Protein AF-A0A161MFR4-F1 (afdb_monomer_lite)

Secondary structure (DSSP, 8-state):
-HHHHHHHHHHHHHHHHHHHHHHHHHHHHHHHHHHHHHHHHHHHHHHHHHHHHS---TTHHHHHHHHHHHHHHHHHHHHHHHHHHHHH-GGG------SSTT--GGGEEEEGGGS---S-GGGHHHHHHHHGGGGGPEEESSHHHHHHHHHHS--SS---EEETTT---PPPPHHHHHHHHHHH-

Organism: Triatoma infestans (NCBI:txid30076)

Radius of gyration: 45.09 Å; chains: 1; bounding box: 104×31×127 Å

Sequence (185 aa):
EIKQFQIQIKHSKTELDTKLPLLKKTEIAFEKDRSDLQAKEAELKTLQESFSKISYKDGAIEELQEQSRLLSQQARKCSDEVNNFEYRYPQLQFHYKDPEPNFDQSKVRGLLCKLFTVKDQRFARALETAAGGKLFNVVTENEHISSKLIERGQLLRRTTFAPMNKIQGSKMHSKIIKTAEQLVG

pLDDT: mean 91.04, std 6.34, range [62.5, 97.69]

Structure (mmCIF, N/CA/C/O backbone):
data_AF-A0A161MFR4-F1
#
_entry.id   AF-A0A161MFR4-F1
#
loop_
_atom_site.group_PDB
_atom_site.id
_atom_site.type_symbol
_atom_site.label_atom_id
_atom_site.label_alt_id
_atom_site.label_comp_id
_atom_site.label_asym_id
_atom_site.label_entity_id
_atom_site.label_seq_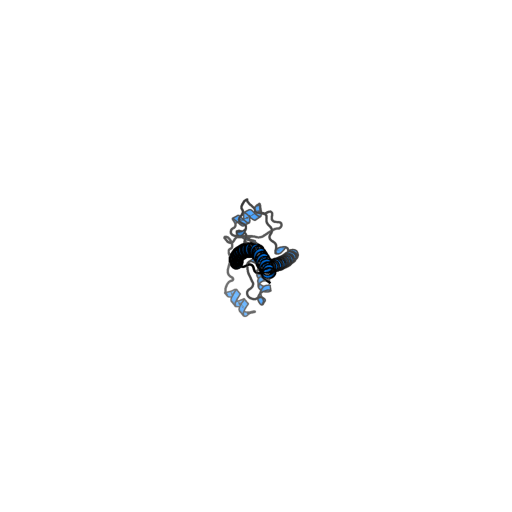id
_atom_site.pdbx_PDB_ins_code
_atom_site.Cartn_x
_atom_site.Cartn_y
_atom_site.Cartn_z
_atom_site.occupancy
_atom_site.B_iso_or_equiv
_atom_site.auth_seq_id
_atom_site.auth_comp_id
_atom_site.auth_asym_id
_atom_site.auth_atom_id
_atom_site.pdbx_PDB_model_num
ATOM 1 N N . GLU A 1 1 ? -77.560 -2.919 84.655 1.00 62.88 1 GLU A N 1
ATOM 2 C CA . GLU A 1 1 ? -77.475 -2.318 83.304 1.00 62.88 1 GLU A CA 1
ATOM 3 C C . GLU A 1 1 ? -76.506 -1.132 83.224 1.00 62.88 1 GLU A C 1
ATOM 5 O O . GLU A 1 1 ? -75.519 -1.246 82.511 1.00 62.88 1 GLU A O 1
ATOM 10 N N . ILE A 1 2 ? -76.659 -0.055 84.010 1.00 74.00 2 ILE A N 1
ATOM 11 C CA . ILE A 1 2 ? -75.777 1.143 83.947 1.00 74.00 2 ILE A CA 1
ATOM 12 C C . ILE A 1 2 ? -74.271 0.827 84.097 1.00 74.00 2 ILE A C 1
ATOM 14 O O . ILE A 1 2 ? -73.448 1.338 83.339 1.00 74.00 2 ILE A O 1
ATOM 18 N N . LYS A 1 3 ? -73.892 -0.058 85.033 1.00 73.44 3 LYS A N 1
ATOM 19 C CA . LYS A 1 3 ? -72.484 -0.461 85.235 1.00 73.44 3 LYS A CA 1
ATOM 20 C C . LYS A 1 3 ? -71.878 -1.185 84.025 1.00 73.44 3 LYS A C 1
ATOM 22 O O . LYS A 1 3 ? -70.691 -1.041 83.761 1.00 73.44 3 LYS A O 1
ATOM 27 N N . GLN A 1 4 ? -72.684 -1.945 83.286 1.00 75.88 4 GLN A N 1
ATOM 28 C CA . GLN A 1 4 ? -72.234 -2.709 82.120 1.00 75.88 4 GLN A CA 1
ATOM 29 C C . GLN A 1 4 ? -71.953 -1.775 80.936 1.00 75.88 4 GLN A C 1
ATOM 31 O O . GLN A 1 4 ? -70.906 -1.887 80.301 1.00 75.88 4 GLN A O 1
ATOM 36 N N . PHE A 1 5 ? -72.811 -0.769 80.736 1.00 79.06 5 PHE A N 1
ATOM 37 C CA . PHE A 1 5 ? -72.572 0.305 79.770 1.00 79.06 5 PHE A CA 1
ATOM 38 C C . PHE A 1 5 ? -71.361 1.173 80.139 1.00 79.06 5 PHE A C 1
ATOM 40 O O . PHE A 1 5 ? -70.579 1.529 79.264 1.00 79.06 5 PHE A O 1
ATOM 47 N N . GLN A 1 6 ? -71.132 1.459 81.426 1.00 78.81 6 GLN A N 1
ATOM 48 C CA . GLN A 1 6 ? -69.923 2.170 81.869 1.00 78.81 6 GLN A CA 1
ATOM 49 C C . GLN A 1 6 ? -68.631 1.411 81.542 1.00 78.81 6 GLN A C 1
ATOM 51 O O . GLN A 1 6 ? -67.653 2.040 81.143 1.00 78.81 6 GLN A O 1
ATOM 56 N N . ILE A 1 7 ? -68.617 0.083 81.686 1.00 82.69 7 ILE A N 1
ATOM 57 C CA . ILE A 1 7 ? -67.453 -0.751 81.349 1.00 82.69 7 ILE A CA 1
ATOM 58 C C . ILE A 1 7 ? -67.209 -0.757 79.834 1.00 82.69 7 ILE A C 1
ATOM 60 O O . ILE A 1 7 ? -66.070 -0.559 79.416 1.00 82.69 7 ILE A O 1
ATOM 64 N N . GLN A 1 8 ? -68.259 -0.899 79.018 1.00 82.56 8 GLN A N 1
ATOM 65 C CA . GLN A 1 8 ? -68.155 -0.811 77.554 1.00 82.56 8 GLN A CA 1
ATOM 66 C C . GLN A 1 8 ? -67.647 0.555 77.092 1.00 82.56 8 GLN A C 1
ATOM 68 O O . GLN A 1 8 ? -66.711 0.615 76.304 1.00 82.56 8 GLN A O 1
ATOM 73 N N . ILE A 1 9 ? -68.190 1.648 77.637 1.00 83.94 9 ILE A N 1
ATOM 74 C CA . ILE A 1 9 ? -67.720 3.002 77.321 1.00 83.94 9 ILE A CA 1
ATOM 75 C C . ILE A 1 9 ? -66.243 3.144 77.685 1.00 83.94 9 ILE A C 1
ATOM 77 O O . ILE A 1 9 ? -65.480 3.683 76.892 1.00 83.94 9 ILE A O 1
ATOM 81 N N . LYS A 1 10 ? -65.813 2.639 78.850 1.00 85.94 10 LYS A N 1
ATOM 82 C CA . LYS A 1 10 ? -64.403 2.695 79.266 1.00 85.94 10 LYS A CA 1
ATOM 83 C C . LYS A 1 10 ? -63.502 1.907 78.314 1.00 85.94 10 LYS A C 1
ATOM 85 O O . LYS A 1 10 ? -62.467 2.428 77.919 1.00 85.94 10 LYS A O 1
ATOM 90 N N . HIS A 1 11 ? -63.920 0.702 77.925 1.00 84.94 11 HIS A N 1
ATOM 91 C CA . HIS A 1 11 ? -63.189 -0.157 76.997 1.00 84.94 11 HIS A CA 1
ATOM 92 C C . HIS A 1 11 ? -63.069 0.477 75.606 1.00 84.94 11 HIS A C 1
ATOM 94 O O . HIS A 1 11 ? -61.959 0.629 75.099 1.00 84.94 11 HIS A O 1
ATOM 100 N N . SER A 1 12 ? -64.177 0.966 75.044 1.00 81.44 12 SER A N 1
ATOM 101 C CA . SER A 1 12 ? -64.172 1.670 73.760 1.00 81.44 12 SER A CA 1
ATOM 102 C C . SER A 1 12 ? -63.347 2.955 73.808 1.00 81.44 12 SER A C 1
ATOM 104 O O . SER A 1 12 ? -62.668 3.268 72.839 1.00 81.44 12 SER A O 1
ATOM 106 N N . LYS A 1 13 ? -63.332 3.683 74.935 1.00 86.94 13 LYS A N 1
ATOM 107 C CA . LYS A 1 13 ? -62.478 4.871 75.102 1.00 86.94 13 LYS A CA 1
ATOM 108 C C . LYS A 1 13 ? -60.995 4.503 75.122 1.00 86.94 13 LYS A C 1
ATOM 110 O O . LYS A 1 13 ? -60.211 5.148 74.441 1.00 86.94 13 LYS A O 1
ATOM 115 N N . THR A 1 14 ? -60.620 3.432 75.826 1.00 85.50 14 THR A N 1
ATOM 116 C CA . THR A 1 14 ? -59.234 2.932 75.830 1.00 85.50 14 THR A CA 1
ATOM 117 C C . THR A 1 14 ? -58.797 2.376 74.473 1.00 85.50 14 THR A C 1
ATOM 119 O O . THR A 1 14 ? -57.649 2.562 74.071 1.00 85.50 14 THR A O 1
ATOM 122 N N . GLU A 1 15 ? -59.698 1.735 73.724 1.00 83.56 15 GLU A N 1
ATOM 123 C CA . GLU A 1 15 ? -59.420 1.329 72.344 1.00 83.56 15 GLU A CA 1
ATOM 124 C C . GLU A 1 15 ? -59.266 2.540 71.421 1.00 83.56 15 GLU A C 1
ATOM 126 O O . GLU A 1 15 ? -58.366 2.562 70.585 1.00 83.56 15 GLU A O 1
ATOM 131 N N . LEU A 1 16 ? -60.083 3.581 71.599 1.00 85.12 16 LEU A N 1
ATOM 132 C CA . LEU A 1 16 ? -59.967 4.819 70.831 1.00 85.12 16 LEU A CA 1
ATOM 133 C C . LEU A 1 16 ? -58.631 5.527 71.112 1.00 85.12 16 LEU A C 1
ATOM 135 O O . LEU A 1 16 ? -57.926 5.900 70.175 1.00 85.12 16 LEU A O 1
ATOM 139 N N . ASP A 1 17 ? -58.254 5.640 72.389 1.00 85.69 17 ASP A N 1
ATOM 140 C CA . ASP A 1 17 ? -57.010 6.279 72.840 1.00 85.69 17 ASP A CA 1
ATOM 141 C C . ASP A 1 17 ? -55.754 5.522 72.380 1.00 85.69 17 ASP A C 1
ATOM 143 O O . ASP A 1 17 ? -54.693 6.124 72.228 1.00 85.69 17 ASP A O 1
ATOM 147 N N . THR A 1 18 ? -55.856 4.217 72.111 1.00 85.44 18 THR A N 1
ATOM 148 C CA . THR A 1 18 ? -54.748 3.411 71.569 1.00 85.44 18 THR A CA 1
ATOM 149 C C . THR A 1 18 ? -54.721 3.399 70.039 1.00 85.44 18 THR A C 1
ATOM 151 O O . THR A 1 18 ? -53.647 3.509 69.444 1.00 85.44 18 THR A O 1
ATOM 154 N N . LYS A 1 19 ? -55.881 3.320 69.376 1.00 85.31 19 LYS A N 1
ATOM 155 C CA . LYS A 1 19 ? -55.995 3.285 67.907 1.00 85.31 19 LYS A CA 1
ATOM 156 C C . LYS A 1 19 ? -55.692 4.637 67.258 1.00 85.31 19 LYS A C 1
ATOM 158 O O . LYS A 1 19 ? -54.999 4.657 66.246 1.00 85.31 19 LYS A O 1
ATOM 163 N N . LEU A 1 20 ? -56.140 5.758 67.832 1.00 85.81 20 LEU A N 1
ATOM 164 C CA . LEU A 1 20 ? -55.896 7.109 67.298 1.00 85.81 20 LEU A CA 1
ATOM 165 C C . LEU A 1 20 ? -54.406 7.450 67.089 1.00 85.81 20 LEU A C 1
ATOM 167 O O . LEU A 1 20 ? -54.047 7.880 65.992 1.00 85.81 20 LEU A O 1
ATOM 171 N N . PRO A 1 21 ? -53.507 7.275 68.079 1.00 87.19 21 PRO A N 1
ATOM 172 C CA . PRO A 1 21 ? -52.088 7.564 67.890 1.00 87.19 21 PRO A CA 1
ATOM 173 C C . PRO A 1 21 ? -51.402 6.571 66.946 1.00 87.19 21 PRO A C 1
ATOM 175 O O . PRO A 1 21 ? -50.463 6.959 66.256 1.00 87.19 21 PRO A O 1
ATOM 178 N N . LEU A 1 22 ? -51.861 5.314 66.878 1.00 85.50 22 LEU A N 1
ATOM 179 C CA . LEU A 1 22 ? -51.371 4.348 65.889 1.00 85.50 22 LEU A CA 1
ATOM 180 C C . LEU A 1 22 ? -51.728 4.778 64.464 1.00 85.50 22 LEU A C 1
ATOM 182 O O . LEU A 1 22 ? -50.863 4.717 63.594 1.00 85.50 22 LEU A O 1
ATOM 186 N N . LEU A 1 23 ? -52.955 5.264 64.254 1.00 86.38 23 LEU A N 1
ATOM 187 C CA . LEU A 1 23 ? -53.439 5.768 62.967 1.00 86.38 23 LEU A CA 1
ATOM 188 C C . LEU A 1 23 ? -52.625 6.990 62.521 1.00 86.38 23 LEU A C 1
ATOM 190 O O . LEU A 1 23 ? -52.091 7.000 61.420 1.00 86.38 23 LEU A O 1
ATOM 194 N N . LYS A 1 24 ? -52.387 7.949 63.425 1.00 87.50 24 LYS A N 1
ATOM 195 C CA . LYS A 1 24 ? -51.513 9.104 63.146 1.00 87.50 24 LYS A CA 1
ATOM 196 C C . LYS A 1 24 ? -50.068 8.701 62.834 1.00 87.50 24 LYS A C 1
ATOM 198 O O . LYS A 1 24 ? -49.450 9.269 61.944 1.00 87.50 24 LYS 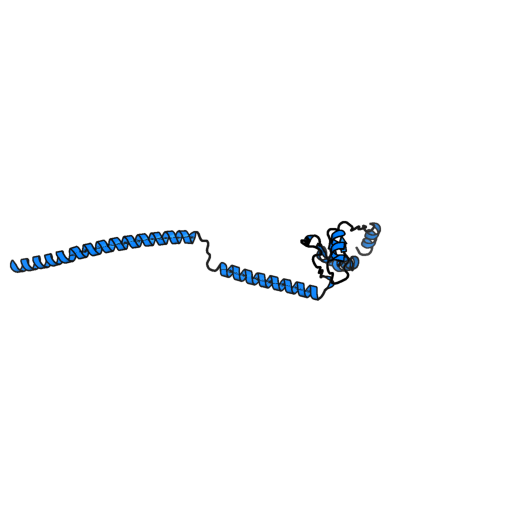A O 1
ATOM 203 N N . LYS A 1 25 ? -49.508 7.717 63.550 1.00 88.25 25 LYS A N 1
ATOM 204 C CA . LYS A 1 25 ? -48.155 7.202 63.263 1.00 88.25 25 LYS A CA 1
ATOM 205 C C . LYS A 1 25 ? -48.072 6.523 61.897 1.00 88.25 25 LYS A C 1
ATOM 207 O O . LYS A 1 25 ? -47.062 6.676 61.219 1.00 88.25 25 LYS A O 1
ATOM 212 N N . THR A 1 26 ? -49.106 5.777 61.509 1.00 86.31 26 THR A N 1
ATOM 213 C CA . THR A 1 26 ? -49.163 5.131 60.189 1.00 86.31 26 THR A CA 1
ATOM 214 C C . THR A 1 26 ? -49.374 6.144 59.073 1.00 86.31 26 THR A C 1
ATOM 216 O O . THR A 1 26 ? -48.747 6.006 58.034 1.00 86.31 26 THR A O 1
ATOM 219 N N . GLU A 1 27 ? -50.167 7.190 59.299 1.00 88.19 27 GLU A N 1
ATOM 220 C CA . GLU A 1 27 ? -50.374 8.287 58.347 1.00 88.19 27 GLU A CA 1
ATOM 221 C C . GLU A 1 27 ? -49.068 9.053 58.069 1.00 88.19 27 GLU A C 1
ATOM 223 O O . GLU A 1 27 ? -48.687 9.208 56.912 1.00 88.19 27 GLU A O 1
ATOM 228 N N . ILE A 1 28 ? -48.304 9.394 59.116 1.00 89.56 28 ILE A N 1
ATOM 229 C CA . ILE A 1 28 ? -46.977 10.028 58.983 1.00 89.56 28 ILE A CA 1
ATOM 230 C C . ILE A 1 28 ? -45.983 9.111 58.252 1.00 89.56 28 ILE A C 1
ATOM 232 O O . ILE A 1 28 ? -45.201 9.573 57.421 1.00 89.56 28 ILE A O 1
ATOM 236 N N . ALA A 1 29 ? -45.987 7.809 58.561 1.00 88.81 29 ALA A N 1
ATOM 237 C CA . ALA A 1 29 ? -45.133 6.843 57.870 1.00 88.81 29 ALA A CA 1
ATOM 238 C C . ALA A 1 29 ? -45.502 6.738 56.382 1.00 88.81 29 ALA A C 1
ATOM 240 O O . ALA A 1 29 ? -44.621 6.754 55.532 1.00 88.81 29 ALA A O 1
ATOM 241 N N . PHE A 1 30 ? -46.798 6.724 56.068 1.00 91.81 30 PHE A N 1
ATOM 242 C CA . PHE A 1 30 ? -47.296 6.658 54.699 1.00 91.81 30 PHE A CA 1
ATOM 243 C C . PHE A 1 30 ? -46.970 7.923 53.894 1.00 91.81 30 PHE A C 1
ATOM 245 O O . PHE A 1 30 ? -46.593 7.835 52.728 1.00 91.81 30 PHE A O 1
ATOM 252 N N . GLU A 1 31 ? -47.071 9.109 54.503 1.00 92.00 31 GLU A N 1
ATOM 253 C CA . GLU A 1 31 ? -46.647 10.365 53.871 1.00 92.00 31 GLU A CA 1
ATOM 254 C C . GLU A 1 31 ? -45.145 10.383 53.585 1.00 92.00 31 GLU A C 1
ATOM 256 O O . GLU A 1 31 ? -44.730 10.827 52.510 1.00 92.00 31 GLU A O 1
ATOM 261 N N . LYS A 1 32 ? -44.334 9.850 54.504 1.00 93.19 32 LYS A N 1
ATOM 262 C CA . LYS A 1 32 ? -42.894 9.704 54.293 1.00 93.19 32 LYS A CA 1
ATOM 263 C C . LYS A 1 32 ? -42.588 8.735 53.149 1.00 93.19 32 LYS A C 1
ATOM 265 O O . LYS A 1 32 ? -41.872 9.116 52.228 1.00 93.19 32 LYS A O 1
ATOM 270 N N . ASP A 1 33 ? -43.178 7.543 53.162 1.00 92.12 33 ASP A N 1
ATOM 271 C CA . ASP A 1 33 ? -42.979 6.535 52.114 1.00 92.12 33 ASP A CA 1
ATOM 272 C C . ASP A 1 33 ? -43.416 7.064 50.739 1.00 92.12 33 ASP A C 1
ATOM 274 O O . ASP A 1 33 ? -42.753 6.832 49.729 1.00 92.12 33 ASP A O 1
ATOM 278 N N . ARG A 1 34 ? -44.504 7.843 50.691 1.00 94.19 34 ARG A N 1
ATOM 279 C CA . ARG A 1 34 ? -44.970 8.505 49.467 1.00 94.19 34 ARG A CA 1
ATOM 280 C C . ARG A 1 34 ? -43.985 9.561 48.966 1.00 94.19 34 ARG A C 1
ATOM 282 O O . ARG A 1 34 ? -43.761 9.650 47.758 1.00 94.19 34 ARG A O 1
ATOM 289 N N . SER A 1 35 ? -43.415 10.356 49.869 1.00 93.81 35 SER A N 1
ATOM 290 C CA . SER A 1 35 ? -42.386 11.342 49.527 1.00 93.81 35 SER A CA 1
ATOM 291 C C . SER A 1 35 ? -41.119 10.660 49.002 1.00 93.81 35 SER A C 1
ATOM 293 O O . SER A 1 35 ? -40.560 11.093 47.994 1.00 93.81 35 SER A O 1
ATOM 295 N N . ASP A 1 36 ? -40.690 9.574 49.646 1.00 93.31 36 ASP A N 1
ATOM 296 C CA . ASP A 1 36 ? -39.514 8.803 49.241 1.00 93.31 36 ASP A CA 1
ATOM 297 C C . ASP A 1 36 ? -39.733 8.135 47.872 1.00 93.31 36 ASP A C 1
ATOM 299 O O . ASP A 1 36 ? -38.843 8.169 47.019 1.00 93.31 36 ASP A O 1
ATOM 303 N N . LEU A 1 37 ? -40.937 7.610 47.609 1.00 93.81 37 LEU A N 1
ATOM 304 C CA . LEU A 1 37 ? -41.315 7.063 46.303 1.00 93.81 37 LEU A CA 1
ATOM 305 C C . LEU A 1 37 ? -41.233 8.131 45.202 1.00 93.81 37 LEU A C 1
ATOM 307 O O . LEU A 1 37 ? -40.598 7.896 44.177 1.00 93.81 37 LEU A O 1
ATOM 311 N N . GLN A 1 38 ? -41.806 9.320 45.426 1.00 94.75 38 GLN A N 1
ATOM 312 C CA . GLN A 1 38 ? -41.745 10.417 44.452 1.00 94.75 38 GLN A CA 1
ATOM 313 C C . GLN A 1 38 ? -40.309 10.874 44.177 1.00 94.75 38 GLN A C 1
ATOM 315 O O . GLN A 1 38 ? -39.955 11.130 43.024 1.00 94.75 38 GLN A O 1
ATOM 320 N N . ALA A 1 39 ? -39.470 10.958 45.213 1.00 94.62 39 ALA A N 1
ATOM 321 C CA . ALA A 1 39 ? -38.059 11.290 45.047 1.00 94.62 39 ALA A CA 1
ATOM 322 C C . ALA A 1 39 ? -37.337 10.233 44.195 1.00 94.62 39 ALA A C 1
ATOM 324 O O . ALA A 1 39 ? -36.608 10.578 43.264 1.00 94.62 39 ALA A O 1
ATOM 325 N N . LYS A 1 40 ? -37.592 8.943 44.455 1.00 94.06 40 LYS A N 1
ATOM 326 C CA . LYS A 1 40 ? -36.999 7.839 43.689 1.00 94.06 40 LYS A CA 1
ATOM 327 C C . LYS A 1 40 ? -37.493 7.785 42.248 1.00 94.06 40 LYS A C 1
ATOM 329 O O . LYS A 1 40 ? -36.689 7.532 41.357 1.00 94.06 40 LYS A O 1
ATOM 334 N N . GLU A 1 41 ? -38.765 8.072 41.993 1.00 95.00 41 GLU A N 1
ATOM 335 C CA . GLU A 1 41 ? -39.310 8.177 40.635 1.00 95.00 41 GLU A CA 1
ATOM 336 C C . GLU A 1 41 ? -38.682 9.343 39.854 1.00 95.00 41 GLU A C 1
ATOM 338 O O . GLU A 1 41 ? -38.338 9.187 38.681 1.00 95.00 41 GLU A O 1
ATOM 343 N N . ALA A 1 42 ? -38.470 10.496 40.500 1.00 93.75 42 ALA A N 1
ATOM 344 C CA . ALA A 1 42 ? -37.791 11.638 39.886 1.00 93.75 42 ALA A CA 1
ATOM 345 C C . ALA A 1 42 ? -36.313 11.333 39.568 1.00 93.75 42 ALA A C 1
ATOM 347 O O . ALA A 1 42 ? -35.832 11.652 38.476 1.00 93.75 42 ALA A O 1
ATOM 348 N N . GLU A 1 43 ? -35.600 10.663 40.479 1.00 93.75 43 GLU A N 1
ATOM 349 C CA . GLU A 1 43 ? -34.241 10.159 40.235 1.00 93.75 43 GLU A CA 1
ATOM 350 C C . GLU A 1 43 ? -34.213 9.162 39.067 1.00 93.75 43 GLU A C 1
ATOM 352 O O . GLU A 1 43 ? -33.371 9.273 38.179 1.00 93.75 43 GLU A O 1
ATOM 357 N N . LEU A 1 44 ? -35.169 8.230 39.006 1.00 92.88 44 LEU A N 1
ATOM 358 C CA . LEU A 1 44 ? -35.258 7.258 37.914 1.00 92.88 44 LEU A CA 1
ATOM 359 C C . LEU A 1 44 ? -35.473 7.943 36.564 1.00 92.88 44 LEU A C 1
ATOM 361 O O . LEU A 1 44 ? -34.826 7.591 35.578 1.00 92.88 44 LEU A O 1
ATOM 365 N N . LYS A 1 45 ? -36.353 8.947 36.530 1.00 92.50 45 LYS A N 1
ATOM 366 C CA . LYS A 1 45 ? -36.654 9.700 35.314 1.00 92.50 45 LYS A CA 1
ATOM 367 C C . LYS A 1 45 ? -35.447 10.502 34.829 1.00 92.50 45 LYS A C 1
ATOM 369 O O . LYS A 1 45 ? -35.114 10.437 33.648 1.00 92.50 45 LYS A O 1
ATOM 374 N N . THR A 1 46 ? -34.754 11.205 35.726 1.00 91.19 46 THR A N 1
ATOM 375 C CA . THR A 1 46 ? -33.525 11.939 35.368 1.00 91.19 46 THR A CA 1
ATOM 376 C C . THR A 1 46 ? -32.423 10.993 34.890 1.00 91.19 46 THR A C 1
ATOM 378 O O . THR A 1 46 ? -31.739 11.292 33.909 1.00 91.19 46 THR A O 1
ATOM 381 N N . LEU A 1 47 ? -32.297 9.815 35.510 1.00 87.69 47 LEU A N 1
ATOM 382 C CA . LEU A 1 47 ? -31.350 8.793 35.079 1.00 87.69 47 LEU A CA 1
ATOM 383 C C . LEU A 1 47 ? -31.718 8.235 33.695 1.00 87.69 47 LEU A C 1
ATOM 385 O O . LEU A 1 47 ? -30.844 8.163 32.834 1.00 87.69 47 LEU A O 1
ATOM 389 N N . GLN A 1 48 ? -32.992 7.930 33.433 1.00 86.12 48 GLN A N 1
ATOM 390 C CA . GLN A 1 48 ? -33.473 7.507 32.110 1.00 86.12 48 GLN A CA 1
ATOM 391 C C . GLN A 1 48 ? -33.244 8.571 31.032 1.00 86.12 48 GLN A C 1
ATOM 393 O O . GLN A 1 48 ? -32.816 8.233 29.931 1.00 86.12 48 GLN A O 1
ATOM 398 N N . GLU A 1 49 ? -33.479 9.849 31.333 1.00 86.56 49 GLU A N 1
ATOM 399 C CA . GLU A 1 49 ? -33.192 10.960 30.416 1.00 86.56 49 GLU A CA 1
ATOM 400 C C . GLU A 1 49 ? -31.688 11.127 30.156 1.00 86.56 49 GLU A C 1
ATOM 402 O O . GLU A 1 49 ? -31.283 11.508 29.058 1.00 86.56 49 GLU A O 1
ATOM 407 N N . SER A 1 50 ? -30.837 10.848 31.147 1.00 85.50 50 SER A N 1
ATOM 408 C CA . SER A 1 50 ? -29.386 10.827 30.940 1.00 85.50 50 SER A CA 1
ATOM 409 C C . SER A 1 50 ? -28.942 9.622 30.104 1.00 85.50 50 SER A C 1
ATOM 411 O O . SER A 1 50 ? -28.087 9.772 29.235 1.00 85.50 50 SER A O 1
ATOM 413 N N . PHE A 1 51 ? -29.574 8.461 30.293 1.00 79.44 51 PHE A N 1
ATOM 414 C CA . PHE A 1 51 ? -29.292 7.243 29.536 1.00 79.44 51 PHE A CA 1
ATOM 415 C C . PHE A 1 51 ? -29.755 7.342 28.083 1.00 79.44 51 PHE A C 1
ATOM 417 O O . PHE A 1 51 ? -29.038 6.904 27.196 1.00 79.44 51 PHE A O 1
ATOM 424 N N . SER A 1 52 ? -30.906 7.962 27.813 1.00 78.38 52 SER A N 1
ATOM 425 C CA . SER A 1 52 ? -31.408 8.145 26.444 1.00 78.38 52 SER A CA 1
ATOM 426 C C . SER A 1 52 ? -30.557 9.112 25.615 1.00 78.38 52 SER A C 1
ATOM 428 O O . SER A 1 52 ? -30.508 8.996 24.392 1.00 78.38 52 SER A O 1
ATOM 430 N N . LYS A 1 53 ? -29.837 10.038 26.267 1.00 81.38 53 LYS A N 1
ATOM 431 C CA . LYS A 1 53 ? -28.821 10.885 25.617 1.00 81.38 53 LYS A CA 1
ATOM 432 C C . LYS A 1 53 ? -27.575 10.096 25.216 1.00 81.38 53 LYS A C 1
ATOM 434 O O . LYS A 1 53 ? -26.874 10.505 24.293 1.00 81.38 53 LYS A O 1
ATOM 439 N N . ILE A 1 54 ? -27.286 8.984 25.889 1.00 78.56 54 ILE A N 1
ATOM 440 C CA . ILE A 1 54 ? -26.179 8.100 25.538 1.00 78.56 54 ILE A CA 1
ATOM 441 C C . ILE A 1 54 ? -26.698 7.135 24.471 1.00 78.56 54 ILE A C 1
ATOM 443 O O . ILE A 1 54 ? -27.485 6.236 24.745 1.00 78.56 54 ILE A O 1
ATOM 447 N N . SER A 1 55 ? -26.242 7.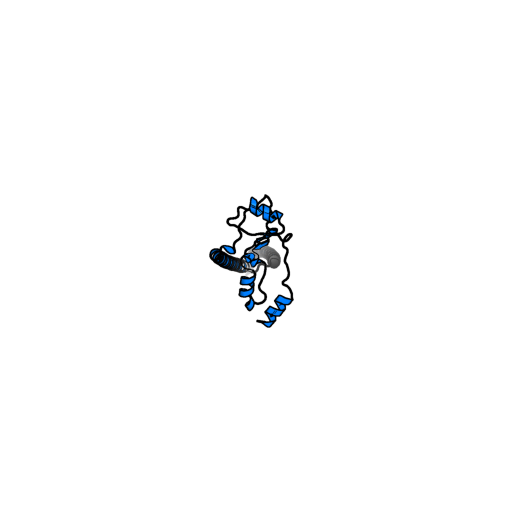300 23.231 1.00 69.19 55 SER A N 1
ATOM 448 C CA . SER A 1 55 ? -26.558 6.389 22.120 1.00 69.19 55 SER A CA 1
ATOM 449 C C . SER A 1 55 ? -25.787 5.064 22.229 1.00 69.19 55 SER A C 1
ATOM 451 O O . SER A 1 55 ? -25.099 4.653 21.298 1.00 69.19 55 SER A O 1
ATOM 453 N N . TYR A 1 56 ? -25.844 4.414 23.392 1.00 74.44 56 TYR A N 1
ATOM 454 C CA . TYR A 1 56 ? -25.253 3.102 23.608 1.00 74.44 56 TYR A CA 1
ATOM 455 C C . TYR A 1 56 ? -26.181 2.042 23.020 1.00 74.44 56 TYR A C 1
ATOM 457 O O . TYR A 1 56 ? -27.311 1.860 23.473 1.00 74.44 56 TYR A O 1
ATOM 465 N N . LYS A 1 57 ? -25.698 1.353 21.990 1.00 77.00 57 LYS A N 1
ATOM 466 C CA . LYS A 1 57 ? -26.337 0.158 21.448 1.00 77.00 57 LYS A CA 1
ATOM 467 C C . LYS A 1 57 ? -25.608 -1.044 22.041 1.00 77.00 57 LYS A C 1
ATOM 469 O O . LYS A 1 57 ? -24.414 -1.215 21.799 1.00 77.00 57 LYS A O 1
ATOM 474 N N . ASP A 1 58 ? -26.331 -1.841 22.818 1.00 78.38 58 ASP A N 1
ATOM 475 C CA . ASP A 1 58 ? -25.829 -3.108 23.350 1.00 78.38 58 ASP A CA 1
ATOM 476 C C . ASP A 1 58 ? -25.319 -3.991 22.197 1.00 78.38 58 ASP A C 1
ATOM 478 O O . ASP A 1 58 ? -25.955 -4.066 21.140 1.00 78.38 58 ASP A O 1
ATOM 482 N N . GLY A 1 59 ? -24.130 -4.576 22.349 1.00 84.38 59 GLY A N 1
ATOM 483 C CA . GLY A 1 59 ? -23.468 -5.361 21.300 1.00 84.38 59 GLY A CA 1
ATOM 484 C C . GLY A 1 59 ? -22.679 -4.566 20.245 1.00 84.38 59 GLY A C 1
ATOM 485 O O . GLY A 1 59 ? -21.972 -5.168 19.438 1.00 84.38 59 GLY A O 1
ATOM 486 N N . ALA A 1 60 ? -22.759 -3.229 20.202 1.00 86.44 60 ALA A N 1
ATOM 487 C CA . ALA A 1 60 ? -22.076 -2.448 19.158 1.00 86.44 60 ALA A CA 1
ATOM 488 C C . ALA A 1 60 ? -20.545 -2.455 19.292 1.00 86.44 60 ALA A C 1
ATOM 490 O O . ALA A 1 60 ? -19.828 -2.366 18.294 1.00 86.44 60 ALA A O 1
ATOM 491 N N . ILE A 1 61 ? -20.029 -2.553 20.519 1.00 88.50 61 ILE A N 1
ATOM 492 C CA . ILE A 1 61 ? -18.585 -2.628 20.767 1.00 88.50 61 ILE A CA 1
ATOM 493 C C . ILE A 1 61 ? -18.063 -3.989 20.308 1.00 88.50 61 ILE A C 1
ATOM 495 O O . ILE A 1 61 ? -17.037 -4.053 19.635 1.00 88.50 61 ILE A O 1
ATOM 499 N N . GLU A 1 62 ? -18.791 -5.055 20.619 1.00 92.50 62 GLU A N 1
ATOM 500 C CA . GLU A 1 62 ? -18.503 -6.428 20.223 1.00 92.50 62 GLU A CA 1
ATOM 501 C C . GLU A 1 62 ? -18.529 -6.568 18.693 1.00 92.50 62 GLU A C 1
ATOM 503 O O . GLU A 1 62 ? -17.599 -7.128 18.110 1.00 92.50 62 GLU A O 1
ATOM 508 N N . GLU A 1 63 ? -19.531 -5.977 18.027 1.00 92.81 63 GLU A N 1
ATOM 509 C CA . GLU A 1 63 ? -19.615 -5.892 16.560 1.00 92.81 63 GLU A CA 1
ATOM 510 C C . GLU A 1 63 ? -18.373 -5.197 15.965 1.00 92.81 63 GLU A C 1
ATOM 512 O O . GLU A 1 63 ? -17.741 -5.724 15.044 1.00 92.81 63 GLU A O 1
ATOM 517 N N . LEU A 1 64 ? -17.983 -4.031 16.495 1.00 93.56 64 LEU A N 1
ATOM 518 C CA . LEU A 1 64 ? -16.822 -3.272 16.009 1.00 93.56 64 LEU A CA 1
ATOM 519 C C . LEU A 1 64 ? -15.489 -3.980 16.283 1.00 93.56 64 LEU A C 1
ATOM 521 O O . LEU A 1 64 ? -14.579 -3.935 15.451 1.00 93.56 64 LEU A O 1
ATOM 525 N N . GLN A 1 65 ? -15.357 -4.641 17.432 1.00 95.56 65 GLN A N 1
ATOM 526 C CA . GLN A 1 65 ? -14.176 -5.434 17.772 1.00 95.56 65 GLN A CA 1
ATOM 527 C C . GLN A 1 65 ? -14.017 -6.617 16.822 1.00 95.56 65 GLN A C 1
ATOM 529 O O . GLN A 1 65 ? -12.915 -6.857 16.322 1.00 95.56 65 GLN A O 1
ATOM 534 N N . GLU A 1 66 ? -15.111 -7.313 16.515 1.00 96.38 66 GLU A N 1
ATOM 535 C CA . GLU A 1 66 ? -15.090 -8.421 15.569 1.00 96.38 66 GLU A CA 1
ATOM 536 C C . GLU A 1 66 ? -14.755 -7.937 14.150 1.00 96.38 66 GLU A C 1
ATOM 538 O O . GLU A 1 66 ? -13.896 -8.519 13.486 1.00 96.38 66 GLU A O 1
ATOM 543 N N . GLN A 1 67 ? -15.324 -6.812 13.703 1.00 96.44 67 GLN A N 1
ATOM 544 C CA . GLN A 1 67 ? -14.951 -6.200 12.422 1.00 96.44 67 GLN A CA 1
ATOM 545 C C . GLN A 1 67 ? -13.471 -5.810 12.372 1.00 96.44 67 GLN A C 1
ATOM 547 O O . GLN A 1 67 ? -12.788 -6.110 11.393 1.00 96.44 67 GLN A O 1
ATOM 552 N N . SER A 1 68 ? -12.948 -5.187 13.429 1.00 96.94 68 SER A N 1
ATOM 553 C CA . SER A 1 68 ? -11.531 -4.830 13.532 1.00 96.94 68 SER A CA 1
ATOM 554 C C . SER A 1 68 ? -10.628 -6.065 13.456 1.00 96.94 68 SER A C 1
ATOM 556 O O . SER A 1 68 ? -9.625 -6.068 12.733 1.00 96.94 68 SER A O 1
ATOM 558 N N . ARG A 1 69 ? -11.014 -7.155 14.134 1.00 97.50 69 ARG A N 1
ATOM 559 C CA . ARG A 1 69 ? -10.312 -8.445 14.090 1.00 97.50 69 ARG A CA 1
ATOM 560 C C . ARG A 1 69 ? -10.295 -9.022 12.674 1.00 97.50 69 ARG A C 1
ATOM 562 O O . ARG A 1 69 ? -9.231 -9.417 12.194 1.00 97.50 69 ARG A O 1
ATOM 569 N N . LEU A 1 70 ? -11.443 -9.036 11.997 1.00 97.44 70 LEU A N 1
ATOM 570 C CA . LEU A 1 70 ? -11.579 -9.540 10.628 1.00 97.44 70 LEU A CA 1
ATOM 571 C C . LEU A 1 70 ? -10.768 -8.706 9.631 1.00 97.44 70 LEU A C 1
ATOM 573 O O . LEU A 1 70 ? -9.999 -9.266 8.850 1.00 97.44 70 LEU A O 1
ATOM 577 N N . LEU A 1 71 ? -10.872 -7.376 9.690 1.00 97.69 71 LEU A N 1
ATOM 578 C CA . LEU A 1 71 ? -10.101 -6.468 8.836 1.00 97.69 71 LEU A CA 1
ATOM 579 C C . LEU A 1 71 ? -8.595 -6.617 9.076 1.00 97.69 71 LEU A C 1
ATOM 581 O O . LEU A 1 71 ? -7.820 -6.682 8.124 1.00 97.69 71 LEU A O 1
ATOM 585 N N . SER A 1 72 ? -8.175 -6.755 10.335 1.00 97.38 72 SER A N 1
ATOM 586 C CA . SER A 1 72 ? -6.773 -7.006 10.685 1.00 97.38 72 SER A CA 1
ATOM 587 C C . SER A 1 72 ? -6.272 -8.334 10.114 1.00 97.38 72 SER A C 1
ATOM 589 O O . SER A 1 72 ? -5.147 -8.414 9.621 1.00 97.38 72 SER A O 1
ATOM 591 N N . GLN A 1 73 ? -7.098 -9.382 10.147 1.00 97.62 73 GLN A N 1
ATOM 592 C CA . GLN A 1 73 ? -6.762 -10.675 9.554 1.00 97.62 73 GLN A CA 1
ATOM 593 C C . GLN A 1 73 ? -6.651 -10.587 8.026 1.00 97.62 73 GLN A C 1
ATOM 595 O O . GLN A 1 73 ? -5.715 -11.140 7.451 1.00 97.62 73 GLN A O 1
ATOM 600 N N . GLN A 1 74 ? -7.568 -9.871 7.370 1.00 97.31 74 GLN A N 1
ATOM 601 C CA . GLN A 1 74 ? -7.525 -9.644 5.923 1.00 97.31 74 GLN A CA 1
ATOM 602 C C . GLN A 1 74 ? -6.281 -8.849 5.516 1.00 97.31 74 GLN A C 1
ATOM 604 O O . GLN A 1 74 ? -5.576 -9.258 4.598 1.00 97.31 74 GLN A O 1
ATOM 609 N N . ALA A 1 75 ? -5.954 -7.777 6.242 1.00 97.44 75 ALA A N 1
ATOM 610 C CA . ALA A 1 75 ? -4.755 -6.981 5.994 1.00 97.44 75 ALA A CA 1
ATOM 611 C C . ALA A 1 75 ? -3.475 -7.820 6.122 1.00 97.44 75 ALA A C 1
ATOM 613 O O . ALA A 1 75 ? -2.597 -7.735 5.263 1.00 97.44 75 ALA A O 1
ATOM 614 N N . ARG A 1 76 ? -3.388 -8.679 7.150 1.00 97.19 76 ARG A N 1
ATOM 615 C CA . ARG A 1 76 ? -2.270 -9.626 7.309 1.00 97.19 76 ARG A CA 1
ATOM 616 C C . ARG A 1 76 ? -2.184 -10.593 6.137 1.00 97.19 76 ARG A C 1
ATOM 618 O O . ARG A 1 76 ? -1.123 -10.709 5.544 1.00 97.19 76 ARG A O 1
ATOM 625 N N . LYS A 1 77 ? -3.305 -11.203 5.743 1.00 97.44 77 LYS A N 1
ATOM 626 C CA . LYS A 1 77 ? -3.343 -12.128 4.606 1.00 97.44 77 LYS A CA 1
ATOM 627 C C . LYS A 1 77 ? -2.873 -11.463 3.307 1.00 97.44 77 LYS A C 1
ATOM 629 O O . LYS A 1 77 ? -2.035 -12.025 2.612 1.00 97.44 77 LYS A O 1
ATOM 634 N N . CYS A 1 78 ? -3.361 -10.260 2.997 1.00 96.81 78 CYS A N 1
ATOM 635 C CA . CYS A 1 78 ? -2.911 -9.511 1.822 1.00 96.81 78 CYS A CA 1
ATOM 636 C C . CYS A 1 78 ? -1.421 -9.152 1.906 1.00 96.81 78 CYS A C 1
ATOM 638 O O . CYS A 1 78 ? -0.710 -9.261 0.911 1.00 96.81 78 CYS A O 1
ATOM 640 N N . SER A 1 79 ? -0.935 -8.759 3.088 1.00 96.31 79 SER A N 1
ATOM 641 C CA . SER A 1 79 ? 0.489 -8.493 3.322 1.00 96.31 79 SER A CA 1
ATOM 642 C C . SER A 1 79 ? 1.341 -9.741 3.074 1.00 96.31 79 SER A C 1
ATOM 644 O O . SER A 1 79 ? 2.342 -9.674 2.366 1.00 96.31 79 SER A O 1
ATOM 646 N N . ASP A 1 80 ? 0.914 -10.901 3.575 1.00 96.50 80 ASP A N 1
ATOM 647 C CA . ASP A 1 80 ? 1.612 -12.175 3.388 1.00 96.50 80 ASP A CA 1
ATOM 648 C C . ASP A 1 80 ? 1.640 -12.599 1.913 1.00 96.50 80 ASP A C 1
ATOM 650 O O . ASP A 1 80 ? 2.670 -13.059 1.417 1.00 96.50 80 ASP A O 1
ATOM 654 N N . GLU A 1 81 ? 0.540 -12.400 1.181 1.00 96.12 81 GLU A N 1
ATOM 655 C CA . GLU A 1 81 ? 0.471 -12.653 -0.262 1.00 96.12 81 GLU A CA 1
ATOM 656 C C . GLU A 1 81 ? 1.436 -11.751 -1.046 1.00 96.12 81 GLU A C 1
ATOM 658 O O . GLU A 1 81 ? 2.167 -12.244 -1.911 1.00 96.12 81 GLU A O 1
ATOM 663 N N . VAL A 1 82 ? 1.496 -10.456 -0.712 1.00 93.38 82 VAL A N 1
ATOM 664 C CA . VAL A 1 82 ? 2.454 -9.509 -1.306 1.00 93.38 82 VAL A CA 1
ATOM 665 C C . VAL A 1 82 ? 3.889 -9.924 -0.983 1.00 93.38 82 VAL A C 1
ATOM 667 O O . VAL A 1 82 ? 4.703 -10.045 -1.897 1.00 93.38 82 VAL A O 1
ATOM 670 N N . ASN A 1 83 ? 4.194 -10.220 0.281 1.00 93.06 83 ASN A N 1
ATOM 671 C CA . ASN A 1 83 ? 5.531 -10.627 0.715 1.00 93.06 83 ASN A CA 1
ATOM 672 C C . ASN A 1 83 ? 5.986 -11.918 0.024 1.00 93.06 83 ASN A C 1
ATOM 674 O O . ASN A 1 83 ? 7.117 -12.003 -0.452 1.00 93.06 83 ASN A O 1
ATOM 678 N N . ASN A 1 84 ? 5.103 -12.913 -0.092 1.00 95.50 84 ASN A N 1
ATOM 679 C CA . ASN A 1 84 ? 5.394 -14.160 -0.797 1.00 95.50 84 ASN A CA 1
ATOM 680 C C . ASN A 1 84 ? 5.627 -13.918 -2.299 1.00 95.50 84 ASN A C 1
ATOM 682 O O . ASN A 1 84 ? 6.545 -14.484 -2.900 1.00 95.50 84 ASN A O 1
ATOM 686 N N . PHE A 1 85 ? 4.829 -13.043 -2.918 1.00 93.81 85 PHE A N 1
ATOM 687 C CA . PHE A 1 85 ? 5.017 -12.670 -4.317 1.00 93.81 85 PHE A CA 1
ATOM 688 C C . PHE A 1 85 ? 6.360 -11.965 -4.543 1.00 93.81 85 PHE A C 1
ATOM 690 O O . PHE A 1 85 ? 7.091 -12.303 -5.473 1.00 93.81 85 PHE A O 1
ATOM 697 N N . GLU A 1 86 ? 6.730 -11.033 -3.672 1.00 91.38 86 GLU A N 1
ATOM 698 C CA . GLU A 1 86 ? 8.008 -10.336 -3.772 1.00 91.38 86 GLU A CA 1
ATOM 699 C C . GLU A 1 86 ? 9.213 -11.232 -3.457 1.00 91.38 86 GLU A C 1
ATOM 701 O O . GLU A 1 86 ? 10.251 -11.097 -4.106 1.00 91.38 86 GLU A O 1
ATOM 706 N N . TYR A 1 87 ? 9.071 -12.193 -2.538 1.00 92.12 87 TYR A N 1
ATOM 707 C CA . TYR A 1 87 ? 10.099 -13.200 -2.261 1.00 92.12 87 TYR A CA 1
ATOM 708 C C . TYR A 1 87 ? 10.407 -14.046 -3.503 1.00 92.12 87 TYR A C 1
ATOM 710 O O . TYR A 1 87 ? 11.569 -14.295 -3.827 1.00 92.12 87 TYR A O 1
ATOM 718 N N . ARG A 1 88 ? 9.367 -14.441 -4.250 1.00 94.56 88 ARG A N 1
ATOM 719 C CA . ARG A 1 88 ? 9.513 -15.165 -5.523 1.00 94.56 88 ARG A CA 1
ATOM 720 C C . ARG A 1 88 ? 10.138 -14.323 -6.631 1.00 94.56 88 ARG A C 1
ATOM 722 O O . ARG A 1 88 ? 10.794 -14.877 -7.511 1.00 94.56 88 ARG A O 1
ATOM 729 N N . TYR A 1 89 ? 9.927 -13.008 -6.608 1.00 91.75 89 TYR A N 1
ATOM 730 C CA . TYR A 1 89 ? 10.418 -12.083 -7.627 1.00 91.75 89 TYR A CA 1
ATOM 731 C C . TYR A 1 89 ? 11.230 -10.948 -6.996 1.00 91.75 89 TYR A C 1
ATOM 733 O O . TYR A 1 89 ? 10.768 -9.801 -6.971 1.00 91.75 89 TYR A O 1
ATOM 741 N N . PRO A 1 90 ? 12.483 -11.208 -6.573 1.00 90.19 90 PRO A N 1
ATOM 742 C CA . PRO A 1 90 ? 13.291 -10.213 -5.875 1.00 90.19 90 PRO A CA 1
ATOM 743 C C . PRO A 1 90 ? 13.446 -8.910 -6.660 1.00 90.19 90 PRO A C 1
ATOM 745 O O . PRO A 1 90 ? 13.592 -7.844 -6.072 1.00 90.19 90 PRO A O 1
ATOM 748 N N . GLN A 1 91 ? 13.428 -8.954 -7.996 1.00 90.12 91 GLN A N 1
ATOM 749 C CA . GLN A 1 91 ? 13.488 -7.788 -8.895 1.00 90.12 91 GLN A CA 1
ATOM 750 C C . GLN A 1 91 ? 12.367 -6.751 -8.688 1.00 90.12 91 GLN A C 1
ATOM 752 O O . GLN A 1 91 ? 12.531 -5.598 -9.075 1.00 90.12 91 GLN A O 1
ATOM 757 N N . LEU A 1 92 ? 11.264 -7.129 -8.034 1.00 91.75 92 LEU A N 1
ATOM 758 C CA . LEU A 1 92 ? 10.150 -6.238 -7.694 1.00 91.75 92 LEU A CA 1
ATOM 759 C C . LEU A 1 92 ? 10.330 -5.504 -6.358 1.00 91.75 92 LEU A C 1
ATOM 761 O O . LEU A 1 92 ? 9.496 -4.673 -5.997 1.00 91.75 92 LEU A O 1
ATOM 765 N N . GLN A 1 93 ? 11.411 -5.777 -5.632 1.00 92.00 93 GLN A N 1
ATOM 766 C CA . GLN A 1 93 ? 11.725 -5.108 -4.374 1.00 92.00 93 GLN A CA 1
ATOM 767 C C . GLN A 1 93 ? 12.710 -3.957 -4.579 1.00 92.00 93 GLN A C 1
ATOM 769 O O . GLN A 1 93 ? 13.699 -4.086 -5.295 1.00 92.00 93 GLN A O 1
ATOM 774 N N . PHE A 1 94 ? 12.496 -2.825 -3.924 1.00 94.19 94 PHE A N 1
ATOM 775 C CA . PHE A 1 94 ? 13.499 -1.766 -3.879 1.00 94.19 94 PHE A CA 1
ATOM 776 C C . PHE A 1 94 ? 13.684 -1.328 -2.434 1.00 94.19 94 PHE A C 1
ATOM 778 O O . PHE A 1 94 ? 12.824 -0.662 -1.869 1.00 94.19 94 PHE A O 1
ATOM 785 N N . HIS A 1 95 ? 14.807 -1.740 -1.851 1.00 93.62 95 HIS A N 1
ATOM 786 C CA . HIS A 1 95 ? 15.185 -1.413 -0.485 1.00 93.62 95 HIS A CA 1
ATOM 787 C C . HIS A 1 95 ? 16.355 -0.438 -0.511 1.00 93.62 95 HIS A C 1
ATOM 789 O O . HIS A 1 95 ? 17.352 -0.674 -1.200 1.00 93.62 95 HIS A O 1
ATOM 795 N N . TYR A 1 96 ? 16.226 0.636 0.255 1.00 95.50 96 TYR A N 1
ATOM 796 C CA . TYR A 1 96 ? 17.277 1.609 0.489 1.00 95.50 96 TYR A CA 1
ATOM 797 C C . TYR A 1 96 ? 17.179 2.107 1.930 1.00 95.50 96 TYR A C 1
ATOM 799 O O . TYR A 1 96 ? 16.115 2.065 2.548 1.00 95.50 96 TYR A O 1
ATOM 807 N N . LYS A 1 97 ? 18.301 2.570 2.466 1.00 95.94 97 LYS A N 1
ATOM 808 C CA . LYS A 1 97 ? 18.354 3.316 3.718 1.00 95.94 97 LYS A CA 1
ATOM 809 C C . LYS A 1 97 ? 18.244 4.803 3.417 1.00 95.94 97 LYS A C 1
ATOM 811 O O . LYS A 1 97 ? 18.822 5.265 2.435 1.00 95.94 97 LYS A O 1
ATOM 816 N N . ASP A 1 98 ? 17.559 5.551 4.275 1.00 95.81 98 ASP A N 1
ATOM 817 C CA . ASP A 1 98 ? 17.473 7.001 4.131 1.00 95.81 98 ASP A CA 1
ATOM 818 C C . ASP A 1 98 ? 18.887 7.619 4.036 1.00 95.81 98 ASP A C 1
ATOM 820 O O . ASP A 1 98 ? 19.708 7.430 4.943 1.00 95.81 98 ASP A O 1
ATOM 824 N N . PRO A 1 99 ? 19.211 8.318 2.929 1.00 95.31 99 PRO A N 1
ATOM 825 C CA . PRO A 1 99 ? 20.570 8.786 2.652 1.00 95.31 99 PRO A CA 1
ATOM 826 C C . PRO A 1 99 ? 20.980 10.006 3.493 1.00 95.31 99 PRO A C 1
ATOM 828 O O . PRO A 1 99 ? 22.159 10.372 3.519 1.00 95.31 99 PRO A O 1
ATOM 831 N N . GLU A 1 100 ? 20.023 10.659 4.157 1.00 94.06 100 GLU A N 1
ATOM 832 C CA . GLU A 1 100 ? 20.226 11.822 5.021 1.00 94.06 100 GLU A CA 1
ATOM 833 C C . GLU A 1 100 ? 19.156 11.899 6.129 1.00 94.06 100 GLU A C 1
ATOM 835 O O . GLU A 1 100 ? 18.079 11.316 5.982 1.00 94.06 100 GLU A O 1
ATOM 840 N N . PRO A 1 101 ? 19.420 12.609 7.243 1.00 94.44 101 PRO A N 1
ATOM 841 C CA . PRO A 1 101 ? 18.406 12.864 8.264 1.00 94.44 101 PRO A CA 1
ATOM 842 C C . PRO A 1 101 ? 17.213 13.632 7.685 1.00 94.44 101 PRO A C 1
ATOM 844 O O . PRO A 1 101 ? 17.402 14.562 6.902 1.00 94.44 101 PRO A O 1
ATOM 847 N N . ASN A 1 102 ? 15.994 13.277 8.103 1.00 93.88 102 ASN A N 1
ATOM 848 C CA . ASN A 1 102 ? 14.742 13.868 7.607 1.00 93.88 102 ASN A CA 1
ATOM 849 C C . ASN A 1 102 ? 14.573 13.763 6.079 1.00 93.88 102 ASN A C 1
ATOM 851 O O . ASN A 1 102 ? 13.985 14.645 5.451 1.00 93.88 102 ASN A O 1
ATOM 855 N N . PHE A 1 103 ? 15.109 12.700 5.470 1.00 95.12 103 PHE A N 1
ATOM 856 C CA . PHE A 1 103 ? 14.919 12.440 4.050 1.00 95.12 103 PHE A CA 1
ATOM 857 C C . PHE A 1 103 ? 13.438 12.228 3.727 1.00 95.12 103 PHE A C 1
ATOM 859 O O . PHE A 1 103 ? 12.750 11.411 4.336 1.00 95.12 103 PHE A O 1
ATOM 866 N N . ASP A 1 104 ? 12.957 12.951 2.722 1.00 95.38 104 ASP A N 1
ATOM 867 C CA . ASP A 1 104 ? 11.597 12.801 2.225 1.00 95.38 104 ASP A CA 1
ATOM 868 C C . ASP A 1 104 ? 11.512 11.598 1.275 1.00 95.38 104 ASP A C 1
ATOM 870 O O . ASP A 1 104 ? 11.907 11.670 0.107 1.00 95.38 104 ASP A O 1
ATOM 874 N N . GLN A 1 105 ? 10.974 10.488 1.785 1.00 94.44 105 GLN A N 1
ATOM 875 C CA . GLN A 1 105 ? 10.816 9.240 1.035 1.00 94.44 105 GLN A CA 1
ATOM 876 C C . GLN A 1 105 ? 9.874 9.380 -0.169 1.00 94.44 105 GLN A C 1
ATOM 878 O O . GLN A 1 105 ? 10.001 8.622 -1.129 1.00 94.44 105 GLN A O 1
ATOM 883 N N . SER A 1 106 ? 8.984 10.381 -0.192 1.00 95.12 106 SER A N 1
ATOM 884 C CA . SER A 1 106 ? 8.066 10.599 -1.320 1.00 95.12 106 SER A CA 1
ATOM 885 C C . SER A 1 106 ? 8.783 10.996 -2.620 1.00 95.12 106 SER A C 1
ATOM 887 O O . SER A 1 106 ? 8.235 10.831 -3.717 1.00 95.12 106 SER A O 1
ATOM 889 N N . LYS A 1 107 ? 10.039 11.457 -2.510 1.00 95.62 107 LYS A N 1
ATOM 890 C CA . LYS A 1 107 ? 10.926 11.789 -3.638 1.00 95.62 107 LYS A CA 1
ATOM 891 C C . LYS A 1 107 ? 11.410 10.558 -4.401 1.00 95.62 107 LYS A C 1
ATOM 893 O O . LYS A 1 107 ? 11.909 10.675 -5.525 1.00 95.62 107 LYS A O 1
ATOM 898 N N . VAL A 1 108 ? 11.246 9.377 -3.813 1.00 96.81 108 VAL A N 1
ATOM 899 C CA . VAL A 1 108 ? 11.460 8.083 -4.451 1.00 96.81 108 VAL A CA 1
ATOM 900 C C . VAL A 1 108 ? 10.093 7.508 -4.797 1.00 96.81 108 VAL A C 1
ATOM 902 O O . VAL A 1 108 ? 9.359 7.049 -3.930 1.00 96.81 108 VAL A O 1
ATOM 905 N N . ARG A 1 109 ? 9.726 7.521 -6.082 1.00 96.00 109 ARG A N 1
ATOM 906 C CA . ARG A 1 109 ? 8.420 6.999 -6.518 1.00 96.00 109 ARG A CA 1
ATOM 907 C C . ARG A 1 109 ? 8.383 5.472 -6.498 1.00 96.00 109 ARG A C 1
ATOM 909 O O . ARG A 1 109 ? 7.334 4.893 -6.255 1.00 96.00 109 ARG A O 1
ATOM 916 N N . GLY A 1 110 ? 9.526 4.830 -6.737 1.00 95.69 110 GLY A N 1
ATOM 917 C CA . GLY A 1 110 ? 9.666 3.374 -6.732 1.00 95.69 110 GLY A CA 1
ATOM 918 C C . GLY A 1 110 ? 9.892 2.794 -8.127 1.00 95.69 110 GLY A C 1
ATOM 919 O O . GLY A 1 110 ? 10.283 3.500 -9.055 1.00 95.69 110 GLY A O 1
ATOM 920 N N . LEU A 1 111 ? 9.701 1.482 -8.269 1.00 95.94 111 LEU A N 1
ATOM 921 C CA . LEU A 1 111 ? 9.963 0.761 -9.519 1.00 95.94 111 LEU A CA 1
ATOM 922 C C . LEU A 1 111 ? 8.950 1.118 -10.605 1.00 95.94 111 LEU A C 1
ATOM 924 O O . LEU A 1 111 ? 7.748 1.080 -10.356 1.00 95.94 111 LEU A O 1
ATOM 928 N N . LEU A 1 112 ? 9.425 1.355 -11.829 1.00 95.06 112 LEU A N 1
ATOM 929 C CA . LEU A 1 112 ? 8.588 1.756 -12.961 1.00 95.06 112 LEU A CA 1
ATOM 930 C C . LEU A 1 112 ? 7.403 0.805 -13.194 1.00 95.06 112 LEU A C 1
ATOM 932 O O . LEU A 1 112 ? 6.285 1.269 -13.389 1.00 95.06 112 LEU A O 1
ATOM 936 N N . CYS A 1 113 ? 7.615 -0.511 -13.115 1.00 94.12 113 CYS A N 1
ATOM 937 C CA . CYS A 1 113 ? 6.556 -1.518 -13.271 1.00 94.12 113 CYS A CA 1
ATOM 938 C C . CYS A 1 113 ? 5.413 -1.433 -12.245 1.00 94.12 113 CYS A C 1
ATOM 940 O O . CYS A 1 113 ? 4.333 -1.943 -12.523 1.00 94.12 113 CYS A O 1
ATOM 942 N N . LYS A 1 114 ? 5.621 -0.794 -11.086 1.00 93.69 114 LYS A N 1
ATOM 943 C CA . LYS A 1 114 ? 4.589 -0.582 -10.056 1.00 93.69 114 LYS A CA 1
ATOM 944 C C . LYS A 1 114 ? 3.849 0.756 -10.222 1.00 93.69 114 LYS A C 1
ATOM 946 O O . LYS A 1 114 ? 2.921 1.029 -9.469 1.00 93.69 114 LYS A O 1
ATOM 951 N N . LEU A 1 115 ? 4.254 1.594 -11.183 1.00 95.06 115 LEU A N 1
ATOM 952 C CA . LEU A 1 115 ? 3.759 2.969 -11.350 1.00 95.06 115 LEU A CA 1
ATOM 953 C C . LEU A 1 115 ? 2.774 3.148 -12.509 1.00 95.06 115 LEU A C 1
ATOM 955 O O . LEU A 1 115 ? 2.251 4.244 -12.701 1.00 95.06 115 LEU A O 1
ATOM 959 N N . PHE A 1 116 ? 2.519 2.104 -13.294 1.00 94.25 116 PHE A N 1
ATOM 960 C CA . PHE A 1 116 ? 1.532 2.143 -14.366 1.00 94.25 116 PHE A CA 1
ATOM 961 C C . PHE A 1 116 ? 0.743 0.839 -14.429 1.00 94.25 116 PHE A C 1
ATOM 963 O O . PHE A 1 116 ? 1.198 -0.211 -13.979 1.00 94.25 116 PHE A O 1
ATOM 970 N N . THR A 1 117 ? -0.438 0.909 -15.032 1.00 94.62 117 THR A N 1
ATOM 971 C CA . THR A 1 117 ? -1.284 -0.249 -15.315 1.00 94.62 117 THR A CA 1
ATOM 972 C C . THR A 1 117 ? -1.422 -0.432 -16.822 1.00 94.62 117 THR A C 1
ATOM 974 O O . THR A 1 117 ? -1.454 0.530 -17.596 1.00 94.62 117 THR A O 1
ATOM 977 N N . VAL A 1 118 ? -1.460 -1.688 -17.264 1.00 94.25 118 VAL A N 1
ATOM 978 C CA . VAL A 1 118 ? -1.662 -2.022 -18.677 1.00 94.25 118 VAL A CA 1
ATOM 979 C C . VAL A 1 118 ? -3.144 -1.852 -19.010 1.00 94.25 118 VAL A C 1
ATOM 981 O O . VAL A 1 118 ? -3.995 -2.434 -18.347 1.00 94.25 118 VAL A O 1
ATOM 984 N N . LYS A 1 119 ? -3.456 -1.054 -20.041 1.00 94.06 119 LYS A N 1
ATOM 985 C CA . LYS A 1 119 ? -4.846 -0.784 -20.456 1.00 94.06 119 LYS A CA 1
ATOM 986 C C . LYS A 1 119 ? -5.548 -2.015 -21.026 1.00 94.06 119 LYS A C 1
ATOM 988 O O . LYS A 1 119 ? -6.713 -2.243 -20.734 1.00 94.06 119 LYS A O 1
ATOM 993 N N . ASP A 1 120 ? -4.844 -2.774 -21.860 1.00 94.12 120 ASP A N 1
ATOM 994 C CA . ASP A 1 120 ? -5.356 -3.987 -22.491 1.00 94.12 120 ASP A CA 1
ATOM 995 C C . ASP A 1 120 ? -4.360 -5.126 -22.279 1.00 94.12 120 ASP A C 1
ATOM 997 O O . ASP A 1 120 ? -3.230 -5.105 -22.781 1.00 94.12 120 ASP A O 1
ATOM 1001 N N . GLN A 1 121 ? -4.802 -6.120 -21.511 1.00 93.56 121 GLN A N 1
ATOM 1002 C CA . GLN A 1 121 ? -3.987 -7.245 -21.073 1.00 93.56 121 GLN A CA 1
ATOM 1003 C C . GLN A 1 121 ? -3.458 -8.085 -22.243 1.00 93.56 121 GLN A C 1
ATOM 1005 O O . GLN A 1 121 ? -2.414 -8.723 -22.105 1.00 93.56 121 GLN A O 1
ATOM 1010 N N . ARG A 1 122 ? -4.111 -8.047 -23.415 1.00 93.19 122 ARG A N 1
ATOM 1011 C CA . ARG A 1 122 ? -3.647 -8.754 -24.622 1.00 93.19 122 ARG A CA 1
ATOM 1012 C C . ARG A 1 122 ? -2.253 -8.297 -25.052 1.00 93.19 122 ARG A C 1
ATOM 1014 O O . ARG A 1 122 ? -1.466 -9.101 -25.543 1.00 93.19 122 ARG A O 1
ATOM 1021 N N . PHE A 1 123 ? -1.917 -7.031 -24.805 1.00 92.88 123 PHE A N 1
ATOM 1022 C CA . PHE A 1 123 ? -0.617 -6.457 -25.151 1.00 92.88 123 PHE A CA 1
ATOM 1023 C C . PHE A 1 123 ? 0.401 -6.509 -24.006 1.00 92.88 123 PHE A C 1
ATOM 1025 O O . PHE A 1 123 ? 1.517 -6.017 -24.173 1.00 92.88 123 PHE A O 1
ATOM 1032 N N . ALA A 1 124 ? 0.071 -7.112 -22.857 1.00 94.00 124 ALA A N 1
ATOM 1033 C CA . ALA A 1 124 ? 0.953 -7.129 -21.689 1.00 94.00 124 ALA A CA 1
ATOM 1034 C C . ALA A 1 124 ? 2.334 -7.714 -22.016 1.00 94.00 124 ALA A C 1
ATOM 1036 O O . ALA A 1 124 ? 3.354 -7.103 -21.700 1.00 94.00 124 ALA A O 1
ATOM 1037 N N . ARG A 1 125 ? 2.378 -8.842 -22.738 1.00 94.19 125 ARG A N 1
ATOM 1038 C CA . ARG A 1 125 ? 3.640 -9.486 -23.132 1.00 94.19 125 ARG A CA 1
ATOM 1039 C C . ARG A 1 125 ? 4.451 -8.645 -24.121 1.00 94.19 125 ARG A C 1
ATOM 1041 O O . ARG A 1 125 ? 5.678 -8.608 -24.036 1.00 94.19 125 ARG A O 1
ATOM 1048 N N . ALA A 1 126 ? 3.780 -7.956 -25.044 1.00 92.81 126 ALA A N 1
ATOM 1049 C CA . ALA A 1 126 ? 4.436 -7.070 -26.001 1.00 92.81 126 ALA A CA 1
ATOM 1050 C C . ALA A 1 126 ? 5.057 -5.856 -25.292 1.00 92.81 126 ALA A C 1
ATOM 1052 O O . ALA A 1 126 ? 6.211 -5.523 -25.552 1.00 92.81 126 ALA A O 1
ATOM 1053 N N . LEU A 1 127 ? 4.333 -5.249 -24.346 1.00 93.88 127 LEU A N 1
ATOM 1054 C CA . LEU A 1 127 ? 4.833 -4.148 -23.517 1.00 93.88 127 LEU A CA 1
ATOM 1055 C C . LEU A 1 12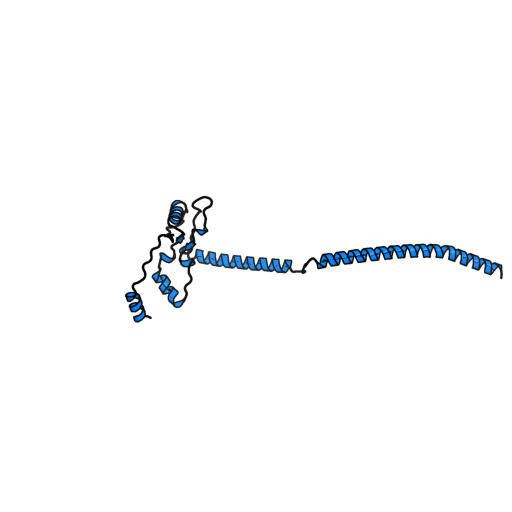7 ? 5.986 -4.585 -22.612 1.00 93.88 127 LEU A C 1
ATOM 1057 O O . LEU A 1 127 ? 6.980 -3.870 -22.510 1.00 93.88 127 LEU A O 1
ATOM 1061 N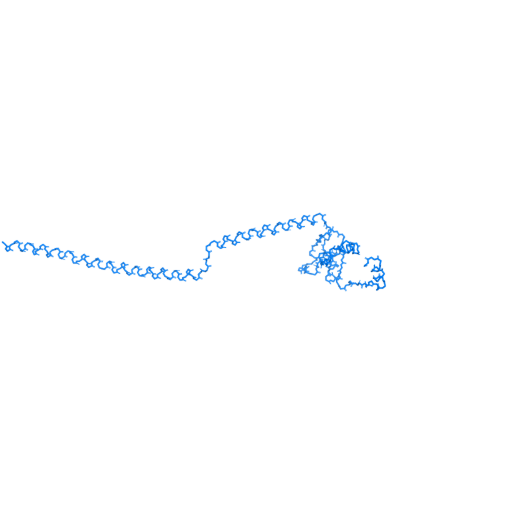 N . GLU A 1 128 ? 5.881 -5.766 -21.999 1.00 93.38 128 GLU A N 1
ATOM 1062 C CA . GLU A 1 128 ? 6.957 -6.359 -21.204 1.00 93.38 128 GLU A CA 1
ATOM 1063 C C . GLU A 1 128 ? 8.230 -6.511 -22.041 1.00 93.38 128 GLU A C 1
ATOM 1065 O O . GLU A 1 128 ? 9.301 -6.058 -21.641 1.00 93.38 128 GLU A O 1
ATOM 1070 N N . THR A 1 129 ? 8.095 -7.079 -23.240 1.00 94.44 129 THR A N 1
ATOM 1071 C CA . THR A 1 129 ? 9.215 -7.296 -24.164 1.00 94.44 129 THR A CA 1
ATOM 1072 C C . THR A 1 129 ? 9.803 -5.971 -24.654 1.00 94.44 129 THR A C 1
ATOM 1074 O O . THR A 1 129 ? 11.021 -5.817 -24.701 1.00 94.44 129 THR A O 1
ATOM 1077 N N . ALA A 1 130 ? 8.956 -4.989 -24.980 1.00 91.69 130 ALA A N 1
ATOM 1078 C CA . ALA A 1 130 ? 9.386 -3.680 -25.465 1.00 91.69 130 ALA A CA 1
ATOM 1079 C C . ALA A 1 130 ? 10.111 -2.851 -24.390 1.00 91.69 130 ALA A C 1
ATOM 1081 O O . ALA A 1 130 ? 11.078 -2.148 -24.692 1.00 91.69 130 ALA A O 1
ATOM 1082 N N . ALA A 1 131 ? 9.654 -2.916 -23.137 1.00 92.25 131 ALA A N 1
ATOM 1083 C CA . ALA A 1 131 ? 10.279 -2.207 -22.025 1.00 92.25 131 ALA A CA 1
ATOM 1084 C C . ALA A 1 131 ? 11.530 -2.936 -21.500 1.00 92.25 131 ALA A C 1
ATOM 1086 O O . ALA A 1 131 ? 12.523 -2.290 -21.142 1.00 92.25 131 ALA A O 1
ATOM 1087 N N . GLY A 1 132 ? 11.499 -4.271 -21.476 1.00 94.00 132 GLY A N 1
ATOM 1088 C CA . GLY A 1 132 ? 12.586 -5.126 -21.009 1.00 94.00 132 GLY A CA 1
ATOM 1089 C C . GLY A 1 132 ? 13.041 -4.767 -19.593 1.00 94.00 132 GLY A C 1
ATOM 1090 O O . GLY A 1 132 ? 12.239 -4.465 -18.709 1.00 94.00 132 GLY A O 1
ATOM 1091 N N . GLY A 1 133 ? 14.360 -4.727 -19.380 1.00 92.44 133 GLY A N 1
ATOM 1092 C CA . GLY A 1 133 ? 14.950 -4.411 -18.073 1.00 92.44 133 GLY A CA 1
ATOM 1093 C C . GLY A 1 133 ? 14.601 -3.022 -17.521 1.00 92.44 133 GLY A C 1
ATOM 1094 O O . GLY A 1 133 ? 14.706 -2.811 -16.315 1.00 92.44 133 GLY A O 1
ATOM 1095 N N . LYS A 1 134 ? 14.126 -2.085 -18.360 1.00 93.38 134 LYS A N 1
ATOM 1096 C CA . LYS A 1 134 ? 13.749 -0.728 -17.922 1.00 93.38 134 LYS A CA 1
ATOM 1097 C C . LYS A 1 134 ? 12.556 -0.726 -16.963 1.00 93.38 134 LYS A C 1
ATOM 1099 O O . LYS A 1 134 ? 12.390 0.234 -16.217 1.00 93.38 134 LYS A O 1
ATOM 1104 N N . LEU A 1 135 ? 11.751 -1.792 -16.949 1.00 94.62 135 LEU A N 1
ATOM 1105 C CA . LEU A 1 135 ? 10.640 -1.976 -16.007 1.00 94.62 135 LEU A CA 1
ATOM 1106 C C . LEU A 1 135 ? 11.081 -1.973 -14.540 1.00 94.62 135 LEU A C 1
ATOM 1108 O O . LEU A 1 135 ? 10.296 -1.612 -13.661 1.00 94.62 135 LEU A O 1
ATOM 1112 N N . PHE A 1 136 ? 12.331 -2.351 -14.282 1.00 95.38 136 PHE A N 1
ATOM 1113 C CA . PHE A 1 136 ? 12.904 -2.423 -12.941 1.00 95.38 136 PHE A CA 1
ATOM 1114 C C . PHE A 1 136 ? 13.727 -1.179 -12.587 1.00 95.38 136 PHE A C 1
ATOM 1116 O O . PHE A 1 136 ? 14.409 -1.158 -11.563 1.00 95.38 136 PHE A O 1
ATOM 1123 N N . ASN A 1 137 ? 13.667 -0.129 -13.412 1.00 95.75 137 ASN A N 1
ATOM 1124 C CA . ASN A 1 137 ? 14.277 1.147 -13.072 1.00 95.75 137 ASN A CA 1
ATOM 1125 C C . ASN A 1 137 ? 13.492 1.823 -11.945 1.00 95.75 137 ASN A C 1
ATOM 1127 O O . ASN A 1 137 ? 12.260 1.790 -11.926 1.00 95.75 137 ASN A O 1
ATOM 1131 N N . VAL A 1 138 ? 14.206 2.482 -11.038 1.00 96.88 138 VAL A N 1
ATOM 1132 C CA . VAL A 1 138 ? 13.608 3.233 -9.930 1.00 96.88 138 VAL A CA 1
ATOM 1133 C C . VAL A 1 138 ? 13.408 4.681 -10.344 1.00 96.88 138 VAL A C 1
ATOM 1135 O O . VAL A 1 138 ? 14.369 5.382 -10.655 1.00 96.88 138 VAL A O 1
ATOM 1138 N N . VAL A 1 139 ? 12.161 5.136 -10.337 1.00 96.94 139 VAL A N 1
ATOM 1139 C CA . VAL A 1 139 ? 11.794 6.516 -10.649 1.00 96.94 139 VAL A CA 1
ATOM 1140 C C . VAL A 1 139 ? 12.019 7.396 -9.421 1.00 96.94 139 VAL A C 1
ATOM 1142 O O . VAL A 1 139 ? 11.517 7.116 -8.329 1.00 96.94 139 VAL A O 1
ATOM 1145 N N . THR A 1 140 ? 12.765 8.477 -9.612 1.00 97.12 140 THR A N 1
ATOM 1146 C CA . THR A 1 140 ? 13.077 9.484 -8.590 1.00 97.12 140 THR A CA 1
ATOM 1147 C C . THR A 1 140 ? 12.682 10.864 -9.091 1.00 97.12 140 THR A C 1
ATOM 1149 O O . THR A 1 140 ? 12.604 11.103 -10.295 1.00 97.12 140 THR A O 1
ATOM 1152 N N . GLU A 1 141 ? 12.431 11.790 -8.172 1.00 96.06 141 GLU A N 1
ATOM 1153 C CA . GLU A 1 141 ? 12.047 13.161 -8.517 1.00 96.06 141 GLU A CA 1
ATOM 1154 C C . GLU A 1 141 ? 13.095 13.873 -9.395 1.00 96.06 141 GLU A C 1
ATOM 1156 O O . GLU A 1 141 ? 12.745 14.521 -10.381 1.00 96.06 141 GLU A O 1
ATOM 1161 N N . ASN A 1 142 ? 14.385 13.738 -9.076 1.00 96.06 142 ASN A N 1
ATOM 1162 C CA . ASN A 1 142 ? 15.473 14.381 -9.817 1.00 96.06 142 ASN A CA 1
ATOM 1163 C C . ASN A 1 142 ? 16.808 13.616 -9.716 1.00 96.06 142 ASN A C 1
ATOM 1165 O O . ASN A 1 142 ? 16.917 12.657 -8.944 1.00 96.06 142 ASN A O 1
ATOM 1169 N N . GLU A 1 143 ? 17.837 14.020 -10.482 1.00 96.06 143 GLU A N 1
ATOM 1170 C CA . GLU A 1 143 ? 19.139 13.330 -10.452 1.00 96.06 143 GLU A CA 1
ATOM 1171 C C . GLU A 1 143 ? 19.834 13.397 -9.093 1.00 96.06 143 GLU A C 1
ATOM 1173 O O . GLU A 1 143 ? 20.515 12.444 -8.725 1.00 96.06 143 GLU A O 1
ATOM 1178 N N . HIS A 1 144 ? 19.637 14.472 -8.323 1.00 96.00 144 HIS A N 1
ATOM 1179 C CA . HIS A 1 144 ? 20.300 14.636 -7.032 1.00 96.00 144 HIS A CA 1
ATOM 1180 C C . HIS A 1 144 ? 19.844 13.572 -6.032 1.00 96.00 144 HIS A C 1
ATOM 1182 O O . HIS A 1 144 ? 20.670 13.022 -5.306 1.00 96.00 144 HIS A O 1
ATOM 1188 N N . ILE A 1 145 ? 18.551 13.234 -6.021 1.00 96.38 145 ILE A N 1
ATOM 1189 C CA . ILE A 1 145 ? 18.016 12.153 -5.182 1.00 96.38 145 ILE A CA 1
ATOM 1190 C C . ILE A 1 145 ? 18.611 10.805 -5.593 1.00 96.38 145 ILE A C 1
ATOM 1192 O O . ILE A 1 145 ? 19.043 10.040 -4.731 1.00 96.38 145 ILE A O 1
ATOM 1196 N N . SER A 1 146 ? 18.710 10.537 -6.898 1.00 95.94 146 SER A N 1
ATOM 1197 C CA . SER A 1 146 ? 19.364 9.325 -7.406 1.00 95.94 146 SER A CA 1
ATOM 1198 C C . SER A 1 146 ? 20.818 9.232 -6.941 1.00 95.94 146 SER A C 1
ATOM 1200 O O . SER A 1 146 ? 21.225 8.188 -6.440 1.00 95.94 146 SER A O 1
ATOM 1202 N N . SER A 1 147 ? 21.588 10.320 -7.045 1.00 95.69 147 SER A N 1
ATOM 1203 C CA . SER A 1 147 ? 22.983 10.355 -6.590 1.00 95.69 147 SER A CA 1
ATOM 1204 C C . SER A 1 147 ? 23.100 10.085 -5.090 1.00 95.69 147 SER A C 1
ATOM 1206 O O . SER A 1 147 ? 23.897 9.243 -4.686 1.00 95.69 147 SER A O 1
ATOM 1208 N N . LYS A 1 148 ? 22.245 10.703 -4.261 1.00 96.12 148 LYS A N 1
ATOM 1209 C CA . LYS A 1 148 ? 22.223 10.449 -2.809 1.00 96.12 148 LYS A CA 1
ATOM 1210 C C . LYS A 1 148 ? 21.948 8.981 -2.480 1.00 96.12 148 LYS A C 1
ATOM 1212 O O . LYS A 1 148 ? 22.594 8.422 -1.597 1.00 96.12 148 LYS A O 1
ATOM 1217 N N . LEU A 1 149 ? 21.013 8.345 -3.188 1.00 96.38 149 LEU A N 1
ATOM 1218 C CA . LEU A 1 149 ? 20.695 6.927 -2.997 1.00 96.38 149 LEU A CA 1
ATOM 1219 C C . LEU A 1 149 ? 21.841 6.010 -3.427 1.00 96.38 149 LEU A C 1
ATOM 1221 O O . LEU A 1 149 ? 22.095 5.004 -2.770 1.00 96.38 149 LEU A O 1
ATOM 1225 N N . ILE A 1 150 ? 22.552 6.360 -4.498 1.00 95.38 150 ILE A N 1
ATOM 1226 C CA . ILE A 1 150 ? 23.733 5.613 -4.945 1.00 95.38 150 ILE A CA 1
ATOM 1227 C C . ILE A 1 150 ? 24.860 5.722 -3.909 1.00 95.38 150 ILE A C 1
ATOM 1229 O O . ILE A 1 150 ? 25.473 4.713 -3.573 1.00 95.38 150 ILE A O 1
ATOM 1233 N N . GLU A 1 151 ? 25.117 6.921 -3.384 1.00 95.12 151 GLU A N 1
ATOM 1234 C CA . GLU A 1 151 ? 26.226 7.172 -2.457 1.00 95.12 151 GLU A CA 1
ATOM 1235 C C . GLU A 1 151 ? 25.955 6.668 -1.033 1.00 95.12 151 GLU A C 1
ATOM 1237 O O . GLU A 1 151 ? 26.848 6.127 -0.383 1.00 95.12 151 GLU A O 1
ATOM 1242 N N . ARG A 1 152 ? 24.735 6.874 -0.519 1.00 96.06 152 ARG A N 1
ATOM 1243 C CA . ARG A 1 152 ? 24.401 6.694 0.909 1.00 96.06 152 ARG A CA 1
ATOM 1244 C C . ARG A 1 152 ? 23.195 5.796 1.158 1.00 96.06 152 ARG A C 1
ATOM 1246 O O . ARG A 1 152 ? 22.918 5.466 2.306 1.00 96.06 152 ARG A O 1
ATOM 1253 N N . GLY A 1 153 ? 22.503 5.363 0.106 1.00 93.38 153 GLY A N 1
ATOM 1254 C CA . GLY A 1 153 ? 21.274 4.576 0.212 1.00 93.38 153 GLY A CA 1
ATOM 1255 C C . GLY A 1 153 ? 21.469 3.099 0.554 1.00 93.38 153 GLY A C 1
ATOM 1256 O O . GLY A 1 153 ? 20.478 2.386 0.663 1.00 93.38 153 GLY A O 1
ATOM 1257 N N . GLN A 1 154 ? 22.712 2.621 0.712 1.00 94.75 154 GLN A N 1
ATOM 1258 C CA . GLN A 1 154 ? 23.042 1.227 1.066 1.00 94.75 154 GLN A CA 1
ATOM 1259 C C . GLN A 1 154 ? 22.283 0.194 0.215 1.00 94.75 154 GLN A C 1
ATOM 1261 O O . GLN A 1 154 ? 21.657 -0.736 0.724 1.00 94.75 154 GLN A O 1
ATOM 1266 N N . LEU A 1 155 ? 22.315 0.387 -1.104 1.00 94.19 155 LEU A N 1
ATOM 1267 C CA . LEU A 1 155 ? 21.575 -0.449 -2.042 1.00 94.19 155 LEU A CA 1
ATOM 1268 C C . LEU A 1 155 ? 22.100 -1.888 -2.008 1.00 94.19 155 LEU A C 1
ATOM 1270 O O . LEU A 1 155 ? 23.289 -2.132 -2.199 1.00 94.19 155 LEU A O 1
ATOM 1274 N N . LEU A 1 156 ? 21.192 -2.850 -1.845 1.00 91.06 156 LEU A N 1
ATOM 1275 C CA . LEU A 1 156 ? 21.535 -4.278 -1.794 1.00 91.06 156 LEU A CA 1
ATOM 1276 C C . LEU A 1 156 ? 22.009 -4.837 -3.146 1.00 91.06 156 LEU A C 1
ATOM 1278 O O . LEU A 1 156 ? 22.588 -5.918 -3.209 1.00 91.06 156 LEU A O 1
ATOM 1282 N N . ARG A 1 157 ? 21.729 -4.127 -4.245 1.00 91.12 157 ARG A N 1
ATOM 1283 C CA . ARG A 1 157 ? 22.065 -4.545 -5.609 1.00 91.12 157 ARG A CA 1
ATOM 1284 C C . ARG A 1 157 ? 22.230 -3.362 -6.550 1.00 91.12 157 ARG A C 1
ATOM 1286 O O . ARG A 1 157 ? 21.699 -2.273 -6.311 1.00 91.12 157 ARG A O 1
ATOM 1293 N N . ARG A 1 158 ? 22.891 -3.617 -7.682 1.00 91.69 158 ARG A N 1
ATOM 1294 C CA . ARG A 1 158 ? 22.986 -2.661 -8.791 1.00 91.69 158 ARG A CA 1
ATOM 1295 C C . ARG A 1 158 ? 21.581 -2.263 -9.245 1.00 91.69 158 ARG A C 1
ATOM 1297 O O . ARG A 1 158 ? 20.808 -3.109 -9.684 1.00 91.69 158 ARG A O 1
ATOM 1304 N N . THR A 1 159 ? 21.282 -0.973 -9.143 1.00 93.81 159 THR A N 1
ATOM 1305 C CA . THR A 1 159 ? 19.970 -0.403 -9.460 1.00 93.81 159 THR A CA 1
ATOM 1306 C C . THR A 1 159 ? 20.140 0.726 -10.465 1.00 93.81 159 THR A C 1
ATOM 1308 O O . THR A 1 159 ? 21.039 1.555 -10.326 1.00 93.81 159 THR A O 1
ATOM 1311 N N . THR A 1 160 ? 19.286 0.755 -11.485 1.00 95.12 160 THR A N 1
ATOM 1312 C CA . THR A 1 160 ? 19.243 1.843 -12.464 1.00 95.12 160 THR A CA 1
ATOM 1313 C C . THR A 1 160 ? 18.147 2.824 -12.077 1.00 95.12 160 THR A C 1
ATOM 1315 O O . THR A 1 160 ? 16.999 2.435 -11.869 1.00 95.12 160 THR A O 1
ATOM 1318 N N . PHE A 1 161 ? 18.499 4.103 -11.994 1.00 96.00 161 PHE A N 1
ATOM 1319 C CA . PHE A 1 161 ? 17.566 5.168 -11.646 1.00 96.00 161 PHE A CA 1
ATOM 1320 C C . PHE A 1 161 ? 17.050 5.891 -12.893 1.00 96.00 161 PHE A C 1
ATOM 1322 O O . PHE A 1 161 ? 17.759 6.029 -13.889 1.00 96.00 161 PHE A O 1
ATOM 1329 N N . ALA A 1 162 ? 15.811 6.367 -12.816 1.00 95.31 162 ALA A N 1
ATOM 1330 C CA . ALA A 1 162 ? 15.124 7.155 -13.829 1.00 95.31 162 ALA A CA 1
ATOM 1331 C C . ALA A 1 162 ? 14.676 8.495 -13.206 1.00 95.31 162 ALA A C 1
ATOM 1333 O O . ALA A 1 162 ? 13.524 8.624 -12.787 1.00 95.31 162 ALA A O 1
ATOM 1334 N N . PRO A 1 163 ? 15.587 9.481 -13.094 1.00 96.44 163 PRO A N 1
ATOM 1335 C CA . PRO A 1 163 ? 15.271 10.792 -12.533 1.00 96.44 163 PRO A CA 1
ATOM 1336 C C . PRO A 1 163 ? 14.361 11.595 -13.463 1.00 96.44 163 PRO A C 1
ATOM 1338 O O . PRO A 1 163 ? 14.731 11.890 -14.601 1.00 96.44 163 PRO A O 1
ATOM 1341 N N . MET A 1 164 ? 13.180 11.980 -12.976 1.00 94.62 164 MET A N 1
ATOM 1342 C CA . MET A 1 164 ? 12.116 12.580 -13.792 1.00 94.62 164 MET A CA 1
ATOM 1343 C C . MET A 1 164 ? 12.549 13.846 -14.541 1.00 94.62 164 MET A C 1
ATOM 1345 O O . MET A 1 164 ? 12.080 14.086 -15.650 1.00 94.62 164 MET A O 1
ATOM 1349 N N . ASN A 1 165 ? 13.477 14.627 -13.990 1.00 94.62 165 ASN A N 1
ATOM 1350 C CA . ASN A 1 165 ? 13.967 15.859 -14.608 1.00 94.62 165 ASN A CA 1
ATOM 1351 C C . ASN A 1 165 ? 15.033 15.663 -15.711 1.00 94.62 165 ASN A C 1
ATOM 1353 O O . ASN A 1 165 ? 15.356 16.623 -16.411 1.00 94.62 165 ASN A O 1
ATOM 1357 N N . LYS A 1 166 ? 15.589 14.454 -15.885 1.00 92.06 166 LYS A N 1
ATOM 1358 C CA . LYS A 1 166 ? 16.583 14.145 -16.937 1.00 92.06 166 LYS A CA 1
ATOM 1359 C C . LYS A 1 166 ? 16.105 13.120 -17.957 1.00 92.06 166 LYS A C 1
ATOM 1361 O O . LYS A 1 166 ? 16.811 12.879 -18.935 1.00 92.06 166 LYS A O 1
ATOM 1366 N N . ILE A 1 167 ? 14.937 12.506 -17.759 1.00 88.00 167 ILE A N 1
ATOM 1367 C CA . ILE A 1 167 ? 14.391 11.555 -18.730 1.00 88.00 167 ILE A CA 1
ATOM 1368 C C . ILE A 1 167 ? 14.091 12.294 -20.037 1.00 88.00 167 ILE A C 1
ATOM 1370 O O . ILE A 1 167 ? 13.235 13.173 -20.094 1.00 88.00 167 ILE A O 1
ATOM 1374 N N . GLN A 1 168 ? 14.773 11.886 -21.105 1.00 85.62 168 GLN A N 1
ATOM 1375 C CA . GLN A 1 168 ? 14.465 12.291 -22.471 1.00 85.62 168 GLN A CA 1
ATOM 1376 C C . GLN A 1 168 ? 13.987 11.065 -23.245 1.00 85.62 168 GLN A C 1
ATOM 1378 O O . GLN A 1 168 ? 14.668 10.040 -23.301 1.00 85.62 168 GLN A O 1
ATOM 1383 N N . GLY A 1 169 ? 12.790 11.158 -23.818 1.00 82.69 169 GLY A N 1
ATOM 1384 C CA . GLY A 1 169 ? 12.213 10.125 -24.668 1.00 82.69 169 GLY A CA 1
ATOM 1385 C C . GLY A 1 169 ? 12.110 10.619 -26.103 1.00 82.69 169 GLY A C 1
ATOM 1386 O O . GLY A 1 169 ? 11.642 11.730 -26.341 1.00 82.69 169 GLY A O 1
ATOM 1387 N N . SER A 1 170 ? 12.503 9.783 -27.061 1.00 84.00 170 SER A N 1
ATOM 1388 C CA . SER A 1 170 ? 12.163 10.001 -28.467 1.00 84.00 170 SER A CA 1
ATOM 1389 C C . SER A 1 170 ? 10.897 9.224 -28.807 1.00 84.00 170 SER A C 1
ATOM 1391 O O . SER A 1 170 ? 10.727 8.078 -28.383 1.00 84.00 170 SER A O 1
ATOM 1393 N N . LYS A 1 171 ? 9.995 9.844 -29.567 1.00 86.25 171 LYS A N 1
ATOM 1394 C CA . LYS A 1 171 ? 8.822 9.151 -30.107 1.00 86.25 171 LYS A CA 1
ATOM 1395 C C . LYS A 1 171 ? 9.260 8.299 -31.295 1.00 86.25 171 LYS A C 1
ATOM 1397 O O . LYS A 1 171 ? 10.080 8.736 -32.101 1.00 86.25 171 LYS A O 1
ATOM 1402 N N . MET A 1 172 ? 8.693 7.100 -31.429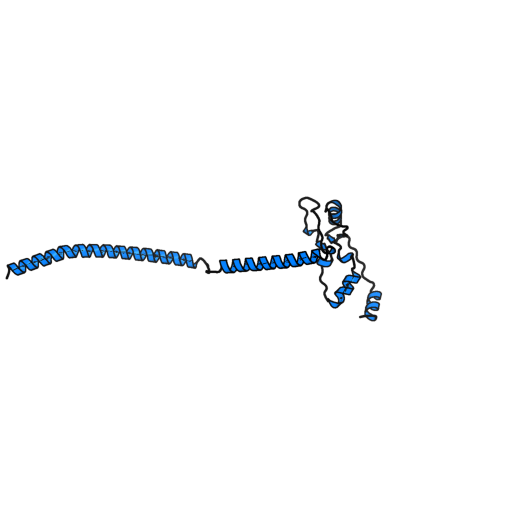 1.00 86.75 172 MET A N 1
ATOM 1403 C CA . MET A 1 172 ? 8.915 6.301 -32.635 1.00 86.75 172 MET A CA 1
ATOM 1404 C C . MET A 1 172 ? 8.420 7.062 -33.868 1.00 86.75 172 MET A C 1
ATOM 1406 O O . MET A 1 172 ? 7.379 7.722 -33.834 1.00 86.75 172 MET A O 1
ATOM 1410 N N . HIS A 1 173 ? 9.175 6.970 -34.961 1.00 92.62 173 HIS A N 1
ATOM 1411 C CA . HIS A 1 173 ? 8.826 7.648 -36.201 1.00 92.62 173 HIS A CA 1
ATOM 1412 C C . HIS A 1 173 ? 7.512 7.087 -36.764 1.00 92.62 173 HIS A C 1
ATOM 1414 O O . HIS A 1 173 ? 7.338 5.872 -36.852 1.00 92.62 173 HIS A O 1
ATOM 1420 N N . SER A 1 174 ? 6.609 7.963 -37.214 1.00 91.81 174 SER A N 1
ATOM 1421 C CA . SER A 1 174 ? 5.258 7.588 -37.667 1.00 91.81 174 SER A CA 1
ATOM 1422 C C . SER A 1 174 ? 5.249 6.523 -38.768 1.00 91.81 174 SER A C 1
ATOM 1424 O O . SER A 1 174 ? 4.385 5.655 -38.779 1.00 91.81 174 SER A O 1
ATOM 1426 N N . LYS A 1 175 ? 6.237 6.555 -39.671 1.00 93.56 175 LYS A N 1
ATOM 1427 C CA . LYS A 1 175 ? 6.432 5.522 -40.705 1.00 93.56 175 LYS A CA 1
ATOM 1428 C C . LYS A 1 175 ? 6.572 4.113 -40.114 1.00 93.56 175 LYS A C 1
ATOM 1430 O O . LYS A 1 175 ? 5.930 3.206 -40.615 1.00 93.56 175 LYS A O 1
ATOM 1435 N N . ILE A 1 176 ? 7.354 3.949 -39.044 1.00 91.12 176 ILE A N 1
ATOM 1436 C CA . ILE A 1 176 ? 7.575 2.642 -38.401 1.00 91.12 176 ILE A CA 1
ATOM 1437 C C . ILE A 1 176 ? 6.266 2.134 -37.792 1.00 91.12 176 ILE A C 1
ATOM 1439 O O . ILE A 1 176 ? 5.927 0.968 -37.959 1.00 91.12 176 ILE A O 1
ATOM 1443 N N . ILE A 1 177 ? 5.513 3.028 -37.143 1.00 91.38 177 ILE A N 1
ATOM 1444 C CA . ILE A 1 177 ? 4.213 2.703 -36.542 1.00 91.38 177 ILE A CA 1
ATOM 1445 C C . ILE A 1 177 ? 3.239 2.218 -37.623 1.00 91.38 177 ILE A C 1
ATOM 1447 O O . ILE A 1 177 ? 2.700 1.124 -37.505 1.00 91.38 177 ILE A O 1
ATOM 1451 N N . LYS A 1 178 ? 3.103 2.970 -38.724 1.00 93.12 178 LYS A N 1
ATOM 1452 C CA . LYS A 1 178 ? 2.226 2.601 -39.848 1.00 93.12 178 LYS A CA 1
ATOM 1453 C C . LYS A 1 178 ? 2.603 1.264 -40.482 1.00 93.12 178 LYS A C 1
ATOM 1455 O O . LYS A 1 178 ? 1.727 0.479 -40.818 1.00 93.12 178 LYS A O 1
ATOM 1460 N N . THR A 1 179 ? 3.897 0.997 -40.666 1.00 93.62 179 THR A N 1
ATOM 1461 C CA . THR A 1 179 ? 4.350 -0.285 -41.221 1.00 93.62 179 THR A CA 1
ATOM 1462 C C . THR A 1 179 ? 4.047 -1.443 -40.271 1.00 93.62 179 THR A C 1
ATOM 1464 O O . THR A 1 179 ? 3.621 -2.498 -40.728 1.00 93.62 179 THR A O 1
ATOM 1467 N N . ALA A 1 180 ? 4.220 -1.259 -38.960 1.00 89.62 180 ALA A N 1
ATOM 1468 C CA . ALA A 1 180 ? 3.865 -2.280 -37.977 1.00 89.62 180 ALA A CA 1
ATOM 1469 C C . ALA A 1 180 ? 2.351 -2.561 -37.968 1.00 89.62 180 ALA A C 1
ATOM 1471 O O . ALA A 1 180 ? 1.957 -3.722 -38.005 1.00 89.62 180 ALA A O 1
ATOM 1472 N N . GLU A 1 181 ? 1.514 -1.519 -38.004 1.00 89.88 181 GLU A N 1
ATOM 1473 C CA . GLU A 1 181 ? 0.052 -1.651 -38.111 1.00 89.88 181 GLU A CA 1
ATOM 1474 C C . GLU A 1 181 ? -0.366 -2.408 -39.381 1.00 89.88 181 GLU A C 1
ATOM 1476 O O . GLU A 1 181 ? -1.255 -3.239 -39.329 1.00 89.88 181 GLU A O 1
ATOM 1481 N N . GLN A 1 182 ? 0.301 -2.201 -40.517 1.00 92.50 182 GLN A N 1
ATOM 1482 C CA . GLN A 1 182 ? -0.020 -2.941 -41.747 1.00 92.50 182 GLN A CA 1
ATOM 1483 C C . GLN A 1 182 ? 0.360 -4.426 -41.699 1.00 92.50 182 GLN A C 1
ATOM 1485 O O . GLN A 1 182 ? -0.249 -5.234 -42.395 1.00 92.50 182 GLN A O 1
ATOM 1490 N N . LEU A 1 183 ? 1.398 -4.783 -40.940 1.00 90.94 183 LEU A N 1
ATOM 1491 C CA . LEU A 1 183 ? 1.897 -6.157 -40.879 1.00 90.94 183 LEU A CA 1
ATOM 1492 C C . LEU A 1 183 ? 1.105 -7.029 -39.904 1.00 90.94 183 LEU A C 1
ATOM 1494 O O . LEU A 1 183 ? 0.981 -8.230 -40.134 1.00 90.94 183 LEU A O 1
ATOM 1498 N N . VAL A 1 184 ? 0.645 -6.450 -38.793 1.00 83.44 184 VAL A N 1
ATOM 1499 C CA . VAL A 1 184 ? 0.074 -7.208 -37.666 1.00 83.44 184 VAL A CA 1
ATOM 1500 C C . VAL A 1 184 ? -1.122 -6.527 -36.985 1.00 83.44 184 VAL A C 1
ATOM 1502 O O . VAL A 1 184 ? -1.621 -7.070 -35.998 1.00 83.44 184 VAL A O 1
ATOM 1505 N N . GLY A 1 185 ? -1.525 -5.336 -37.440 1.00 62.50 185 GLY A N 1
ATOM 1506 C CA . GLY A 1 185 ? -2.581 -4.508 -36.844 1.00 62.50 185 GLY A CA 1
ATOM 1507 C C . GLY A 1 185 ? -3.961 -4.711 -37.450 1.00 62.50 185 GLY A C 1
ATOM 1508 O O . GLY A 1 185 ? -4.058 -5.145 -38.619 1.00 62.50 185 GLY A O 1
#

Foldseek 3Di:
DVVVVVVVVVVVVVVCVVVVVVVVVVVVVVVVVVVVVVVVVVVVVVVVVVVVVPPDDPCPVVVVVVVVVVVVVVVVVVVVVVVVVCVVPVLQDWAWDQLDPPRDCVQWVFFQLVVDDDPDVVCVVVVCVVCPPSRSATEGQAVVVVVSCVVRGPTPDDHHHDHPVPDDDDDPDVVVVVVVVVVPD

InterPro domains:
  IPR010935 SMCs flexible hinge [PF06470] (107-175)
  IPR010935 SMCs flexible hinge [SM00968] (106-184)
  IPR036277 SMCs flexible hinge superfamily [SSF75553] (64-178)